Protein AF-A0A956WFN6-F1 (afdb_monomer)

pLDDT: mean 88.09, std 12.47, range [31.81, 97.25]

Radius of gyration: 16.57 Å; Cα contacts (8 Å, |Δi|>4): 284; chains: 1; bounding box: 40×38×48 Å

Solvent-accessible surface area (backbone atoms only — not comparable to full-atom values): 10390 Å² total; per-residue (Å²): 140,82,83,73,73,85,66,66,64,46,45,75,57,94,86,41,64,34,39,40,55,48,68,72,54,53,53,50,52,50,55,53,54,77,67,44,91,78,51,62,60,79,43,75,41,57,42,29,58,68,52,55,55,49,28,72,76,30,66,68,57,35,54,41,58,65,68,35,75,40,30,34,26,10,59,69,62,40,30,50,44,30,39,73,77,63,72,35,80,39,52,75,46,3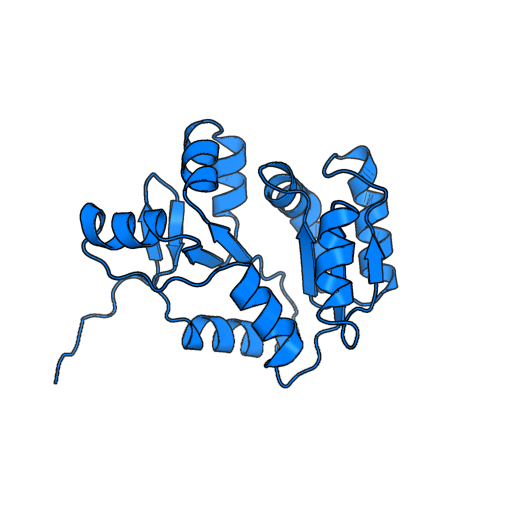6,60,66,59,51,53,47,39,56,73,70,67,44,85,66,82,52,32,27,26,38,37,22,38,54,67,60,46,51,56,52,43,76,76,50,66,92,45,58,59,44,73,49,42,90,63,61,61,46,77,92,32,47,66,64,51,50,51,56,45,48,77,44,68,26,54,36,76,50,71,44,52,49,87,68,35,33,50,54,37,51,54,77,39,44,67,62,40,32,77,48,51,48

Foldseek 3Di:
DDPDPPDPLWDDDLLATAGQDDPVVVVVVVVVQLPDPLQADQFEAADEPVLSVVCNVDVVLVVLNNPHPHYAHADPVSQVSCCPVVVGGHDHDHPVNVLCCQQPVPPDQFQEEEEAAPVVVVVSCVVHVPRHQYYDHPDALDPVCLVVVLVRLLVRLGQYYDHYHDPPSRSSSCSVCNVSVRVSSD

Mean predicted aligned error: 5.49 Å

Secondary structure (DSSP, 8-state):
--------SEEEETTEEEE---HHHHHHHHHHHHH-TT-----EEEE-HHHHHHHHH-HHHHHHHHT-SEEEE-SHHHHHHHHHHSS----B--HHHHHHIIIII-SS---EEEEE-HHHHHHHHHH-GGGEEEEE-SS-SSGGGHHHHHHHHHTTT-SEEEEES-TTHHHHHHHHTHHHHHHTT-

Sequence (186 aa):
ADSASPGSDRIDLFGIEISTMRRAEIERRIVVHMSNSGRTLLHIATVNPEYVVAAHRNPAFCAALRNADLRLADGIGVVLAGRWLAGTAVERFTGVELVQWLLEDLERTPRVFLLGNAASIADLQGRHPIRVVGRWGGGTPRPEDDDASIERIRARDATVVLVGYGAPGQVEWIERNRAALKDAEV

Structure (mmCIF, N/CA/C/O backbone):
data_AF-A0A956WFN6-F1
#
_entry.id   AF-A0A956WFN6-F1
#
loop_
_atom_site.group_PDB
_atom_site.id
_atom_site.type_symbol
_atom_site.label_atom_id
_atom_site.label_alt_id
_atom_site.label_comp_id
_atom_site.label_asym_id
_atom_site.label_entity_id
_atom_site.label_seq_id
_atom_site.pdbx_PDB_ins_code
_atom_site.Cartn_x
_atom_site.Cartn_y
_atom_site.Cartn_z
_atom_site.occupancy
_atom_site.B_iso_or_equiv
_atom_site.auth_seq_id
_atom_site.auth_comp_id
_atom_site.auth_asym_id
_atom_site.auth_atom_id
_atom_site.pdbx_PDB_model_num
ATOM 1 N N . ALA A 1 1 ? -14.306 -14.395 30.562 1.00 34.25 1 ALA A N 1
ATOM 2 C CA . ALA A 1 1 ? -15.013 -14.828 29.348 1.00 34.25 1 ALA A CA 1
ATO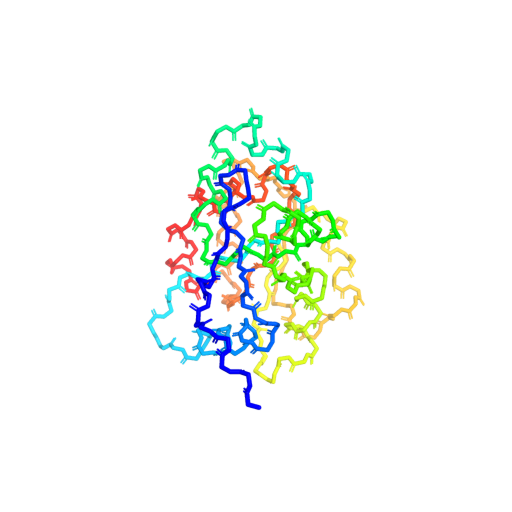M 3 C C . ALA A 1 1 ? -15.665 -13.588 28.765 1.00 34.25 1 ALA A C 1
ATOM 5 O O . ALA A 1 1 ? -16.765 -13.255 29.169 1.00 34.25 1 ALA A O 1
ATOM 6 N N . ASP A 1 2 ? -14.930 -12.864 27.923 1.00 31.81 2 ASP A N 1
ATOM 7 C CA . ASP A 1 2 ? -15.451 -11.711 27.186 1.00 31.81 2 ASP A CA 1
ATOM 8 C C . ASP A 1 2 ? -15.504 -12.114 25.719 1.00 31.81 2 ASP A C 1
ATOM 10 O O . ASP A 1 2 ? -14.521 -12.040 24.983 1.00 31.81 2 ASP A O 1
ATOM 14 N N . SER A 1 3 ? -16.654 -12.645 25.320 1.00 33.56 3 SER A N 1
ATOM 15 C CA . SER A 1 3 ? -17.011 -12.806 23.920 1.00 33.56 3 SER A CA 1
ATOM 16 C C . SER A 1 3 ? -17.456 -11.441 23.404 1.00 33.56 3 SER A C 1
ATOM 18 O O . SER A 1 3 ? -18.649 -11.136 23.384 1.00 33.56 3 SER A O 1
ATOM 20 N N . ALA A 1 4 ? -16.493 -10.602 23.022 1.00 36.91 4 ALA A N 1
ATOM 21 C CA . ALA A 1 4 ? -16.787 -9.506 22.114 1.00 36.91 4 ALA A CA 1
ATOM 22 C C . ALA A 1 4 ? -17.367 -10.132 20.838 1.00 36.91 4 ALA A C 1
ATOM 24 O O . ALA A 1 4 ? -16.730 -10.987 20.220 1.00 36.91 4 ALA A O 1
ATOM 25 N N . SER A 1 5 ? -18.598 -9.761 20.485 1.00 35.78 5 SER A N 1
ATOM 26 C CA . SER A 1 5 ? -19.182 -10.030 19.169 1.00 35.78 5 SER A CA 1
ATOM 27 C C . SER A 1 5 ? -18.135 -9.739 18.089 1.00 35.78 5 SER A C 1
ATOM 29 O O . SER A 1 5 ? -17.394 -8.768 18.269 1.00 35.78 5 SER A O 1
ATOM 31 N N . PRO A 1 6 ? -18.034 -10.517 16.993 1.00 41.97 6 PRO A N 1
ATOM 32 C CA . PRO A 1 6 ? -17.071 -10.208 15.948 1.00 41.97 6 PRO A CA 1
ATOM 33 C C . PRO A 1 6 ? -17.477 -8.857 15.359 1.00 41.97 6 PRO A C 1
ATOM 35 O O . PRO A 1 6 ? -18.447 -8.753 14.609 1.00 41.97 6 PRO A O 1
ATOM 38 N N . GLY A 1 7 ? -16.801 -7.795 15.799 1.00 57.09 7 GLY A N 1
ATOM 39 C CA . GLY A 1 7 ? -16.914 -6.493 15.172 1.00 57.09 7 GLY A CA 1
ATOM 40 C C . GLY A 1 7 ? -16.551 -6.665 13.705 1.00 57.09 7 GLY A C 1
ATOM 41 O O . GLY A 1 7 ? -15.738 -7.521 13.367 1.00 57.09 7 GLY A O 1
ATOM 42 N N . SER A 1 8 ? -17.181 -5.887 12.829 1.00 71.12 8 SER A N 1
ATOM 43 C CA . SER A 1 8 ? -16.770 -5.813 11.427 1.00 71.12 8 SER A CA 1
ATOM 44 C C . SER A 1 8 ? -15.240 -5.696 11.340 1.00 71.12 8 SER A C 1
ATOM 46 O O . SER A 1 8 ? -14.655 -4.868 12.044 1.00 71.12 8 SER A O 1
ATOM 48 N N . ASP A 1 9 ? -14.603 -6.472 10.452 1.00 88.12 9 ASP A N 1
ATOM 49 C CA . ASP A 1 9 ? -13.151 -6.425 10.171 1.00 88.12 9 ASP A CA 1
ATOM 50 C C . ASP A 1 9 ? -12.688 -5.049 9.642 1.00 88.12 9 ASP A C 1
ATOM 52 O O . ASP A 1 9 ? -11.512 -4.836 9.325 1.00 88.12 9 ASP A O 1
ATOM 56 N N . ARG A 1 10 ? -13.626 -4.104 9.498 1.00 92.62 10 ARG A N 1
ATOM 57 C CA . ARG A 1 10 ? -13.418 -2.732 9.049 1.00 92.62 10 ARG A CA 1
ATOM 58 C C . ARG A 1 10 ? -14.330 -1.751 9.782 1.00 92.62 10 ARG A C 1
ATOM 60 O O . ARG A 1 10 ? -15.456 -2.092 10.141 1.00 92.62 10 ARG A O 1
ATOM 67 N N . ILE A 1 11 ? -13.878 -0.510 9.905 1.00 94.25 11 ILE A N 1
ATOM 68 C CA . ILE A 1 11 ? -14.687 0.644 10.312 1.00 94.25 11 ILE A CA 1
ATOM 69 C C . ILE A 1 11 ? -14.619 1.739 9.252 1.00 94.25 11 ILE A C 1
ATOM 71 O O . ILE A 1 11 ? -13.562 1.962 8.667 1.00 94.25 11 ILE A O 1
ATOM 75 N N . ASP A 1 12 ? -15.722 2.446 9.019 1.00 93.38 12 ASP A N 1
ATOM 76 C CA . ASP A 1 12 ? -15.704 3.637 8.169 1.00 93.38 12 ASP A CA 1
ATOM 77 C C . ASP A 1 12 ? -15.205 4.846 8.964 1.00 93.38 12 ASP A C 1
ATOM 79 O O . ASP A 1 12 ? -15.775 5.208 9.995 1.00 93.38 12 ASP A O 1
ATOM 83 N N . LEU A 1 13 ? -14.136 5.472 8.476 1.00 91.31 13 LEU A N 1
ATOM 84 C CA . LEU A 1 13 ? -13.651 6.758 8.954 1.00 91.31 13 LEU A CA 1
ATOM 85 C C . LEU A 1 13 ? -13.659 7.740 7.788 1.00 91.31 13 LEU A C 1
ATOM 87 O O . LEU A 1 13 ? -12.782 7.709 6.924 1.00 91.31 13 LEU A O 1
ATOM 91 N N . PHE A 1 14 ? -14.653 8.629 7.780 1.00 90.31 14 PHE A N 1
ATOM 92 C CA . PHE A 1 14 ? -14.816 9.672 6.762 1.00 90.31 14 PHE A CA 1
ATOM 93 C C . PHE A 1 14 ? -14.931 9.113 5.334 1.00 90.31 14 PHE A C 1
ATOM 95 O O . PHE A 1 14 ? -14.412 9.697 4.381 1.00 90.31 14 PHE A O 1
ATOM 102 N N . GLY A 1 15 ? -15.606 7.972 5.174 1.00 88.94 15 GLY A N 1
ATOM 103 C CA . GLY A 1 15 ? -15.738 7.285 3.897 1.00 88.94 15 GLY A CA 1
ATOM 104 C C . GLY A 1 15 ? -14.581 6.339 3.569 1.00 88.94 15 GLY A C 1
ATOM 105 O O . GLY A 1 15 ? -14.583 5.765 2.482 1.00 88.94 15 GLY A O 1
ATOM 106 N N . ILE A 1 16 ? -13.573 6.184 4.427 1.00 92.44 16 ILE A N 1
ATOM 107 C CA . ILE A 1 16 ? -12.472 5.242 4.209 1.00 92.44 16 ILE A CA 1
ATOM 108 C C . ILE A 1 16 ? -12.618 4.077 5.185 1.00 92.44 16 ILE A C 1
ATOM 110 O O . ILE A 1 16 ? -12.580 4.265 6.398 1.00 92.44 16 ILE A O 1
ATOM 114 N N . GLU A 1 17 ? -12.725 2.860 4.657 1.00 93.69 17 GLU A N 1
ATOM 115 C CA . GLU A 1 17 ? -12.844 1.653 5.477 1.00 93.69 17 GLU A CA 1
ATOM 116 C C . GLU A 1 17 ? -11.487 1.214 6.043 1.00 93.69 17 GLU A C 1
ATOM 118 O O . GLU A 1 17 ? -10.713 0.537 5.367 1.00 93.69 17 GLU A O 1
ATOM 123 N N . ILE A 1 18 ? -11.185 1.555 7.286 1.00 95.88 18 ILE A N 1
ATOM 124 C CA . ILE A 1 18 ? -9.951 1.147 7.962 1.00 95.88 18 ILE A CA 1
ATOM 125 C C . ILE A 1 18 ? -10.114 -0.255 8.544 1.00 95.88 18 ILE A C 1
ATOM 127 O O . ILE A 1 18 ? -11.125 -0.552 9.171 1.00 95.88 18 ILE A O 1
ATOM 131 N N . SER A 1 19 ? -9.112 -1.113 8.354 1.00 95.94 19 SER A N 1
ATOM 132 C CA . SER A 1 19 ? -9.057 -2.453 8.942 1.00 95.94 19 SER A CA 1
ATOM 133 C C . SER A 1 19 ? -9.038 -2.384 10.470 1.00 95.94 19 SER A C 1
ATOM 135 O O . SER A 1 19 ? -8.237 -1.649 11.045 1.00 95.94 19 SER A O 1
ATOM 137 N N . THR A 1 20 ? -9.867 -3.194 11.126 1.00 95.56 20 THR A N 1
ATOM 138 C CA . THR A 1 20 ? -9.840 -3.409 12.587 1.00 95.56 20 THR A CA 1
ATOM 139 C C . THR A 1 20 ? -9.048 -4.656 12.981 1.00 95.56 20 THR A C 1
ATOM 141 O O . THR A 1 20 ? -8.823 -4.880 14.170 1.00 95.56 20 THR A O 1
ATOM 144 N N . MET A 1 21 ? -8.602 -5.443 11.991 1.00 95.12 21 MET A N 1
ATOM 145 C CA . MET A 1 21 ? -7.796 -6.647 12.198 1.00 95.12 21 MET A CA 1
ATOM 146 C C . MET A 1 21 ? -6.542 -6.346 13.023 1.00 95.12 21 MET A C 1
ATOM 148 O O . MET A 1 21 ? -5.888 -5.312 12.851 1.00 95.12 21 MET A O 1
ATOM 152 N N . ARG A 1 22 ? -6.180 -7.293 13.884 1.00 95.00 22 ARG A N 1
ATOM 153 C CA . ARG A 1 22 ? -4.958 -7.237 14.683 1.00 95.00 22 ARG A CA 1
ATOM 154 C C . ARG A 1 22 ? -3.735 -7.436 13.795 1.00 95.00 22 ARG A C 1
ATOM 156 O O . ARG A 1 22 ? -3.800 -8.117 12.769 1.00 95.00 22 ARG A O 1
ATOM 163 N N . ARG A 1 23 ? -2.578 -6.934 14.230 1.00 95.06 23 ARG A N 1
ATOM 164 C CA . ARG A 1 23 ? -1.305 -7.078 13.504 1.00 95.06 23 ARG A CA 1
ATOM 165 C C . ARG A 1 23 ? -1.023 -8.533 13.111 1.00 95.06 23 ARG A C 1
ATOM 167 O O . ARG A 1 23 ? -0.807 -8.817 11.938 1.00 95.06 23 ARG A O 1
ATOM 174 N N . ALA A 1 24 ? -1.139 -9.465 14.057 1.00 94.50 24 ALA A N 1
ATOM 175 C CA . ALA A 1 24 ? -0.909 -10.891 13.807 1.00 94.50 24 ALA A CA 1
ATOM 176 C C . ALA A 1 24 ? -1.871 -11.501 12.763 1.00 94.50 24 ALA A C 1
ATOM 178 O O . ALA A 1 24 ? -1.535 -12.469 12.081 1.00 94.50 24 ALA A O 1
ATOM 179 N N . GLU A 1 25 ? -3.084 -10.959 12.628 1.00 95.38 25 GLU A N 1
ATOM 180 C CA . GLU A 1 25 ? -4.057 -11.414 11.629 1.00 95.38 25 GLU A CA 1
ATOM 181 C C . GLU A 1 25 ? -3.708 -10.887 10.237 1.00 95.38 25 GLU A C 1
ATOM 183 O O . GLU A 1 25 ? -3.814 -11.629 9.259 1.00 95.38 25 GLU A O 1
ATOM 188 N N . ILE A 1 26 ? -3.236 -9.640 10.155 1.00 95.69 26 ILE A N 1
ATOM 189 C CA . ILE A 1 26 ? -2.731 -9.025 8.922 1.00 95.69 26 ILE A CA 1
ATOM 190 C C . ILE A 1 26 ? -1.504 -9.793 8.421 1.00 95.69 26 ILE A C 1
ATOM 192 O O . ILE A 1 26 ? -1.471 -10.211 7.265 1.00 95.69 26 ILE A O 1
ATOM 196 N N . GLU A 1 27 ? -0.537 -10.050 9.300 1.00 95.19 27 GLU A N 1
ATOM 197 C CA . GLU A 1 27 ? 0.668 -10.830 8.997 1.00 95.19 27 GLU A CA 1
ATOM 198 C C . GLU A 1 27 ? 0.310 -12.234 8.485 1.00 95.19 27 GLU A C 1
ATOM 200 O O . GLU A 1 27 ? 0.760 -12.648 7.413 1.00 95.19 27 GLU A O 1
ATOM 205 N N . ARG A 1 28 ? -0.591 -12.945 9.181 1.00 93.88 28 ARG A N 1
ATOM 206 C CA . ARG A 1 28 ? -1.092 -14.256 8.737 1.00 93.88 28 ARG A CA 1
ATOM 207 C C . ARG A 1 28 ? -1.751 -14.178 7.361 1.00 93.88 28 ARG A C 1
ATOM 209 O O . ARG A 1 28 ? -1.520 -15.049 6.523 1.00 93.88 28 ARG A O 1
ATOM 216 N N . ARG A 1 29 ? -2.574 -13.156 7.117 1.00 93.19 29 ARG A N 1
ATOM 217 C CA . ARG A 1 29 ? -3.261 -12.962 5.835 1.00 93.19 29 ARG A CA 1
ATOM 218 C C . ARG A 1 29 ? -2.268 -12.761 4.692 1.00 93.19 29 ARG A C 1
ATOM 220 O O . ARG A 1 29 ? -2.467 -13.348 3.631 1.00 93.19 29 ARG A O 1
ATOM 227 N N . ILE A 1 30 ? -1.192 -12.007 4.918 1.00 93.38 30 ILE A N 1
ATOM 228 C CA . ILE A 1 30 ? -0.107 -11.828 3.943 1.00 93.38 30 ILE A CA 1
ATOM 229 C C . ILE A 1 30 ? 0.601 -13.164 3.673 1.00 93.38 30 ILE A C 1
ATOM 231 O O . ILE A 1 30 ? 0.754 -13.549 2.517 1.00 93.38 30 ILE A O 1
ATOM 235 N N . VAL A 1 31 ? 0.963 -13.920 4.716 1.00 92.31 31 VAL A N 1
ATOM 236 C CA . VAL A 1 31 ? 1.632 -15.231 4.575 1.00 92.31 31 VAL A CA 1
ATOM 237 C C . VAL A 1 31 ? 0.786 -16.226 3.774 1.00 92.31 31 VAL A C 1
ATOM 239 O O . VAL A 1 31 ? 1.294 -16.899 2.871 1.00 92.31 31 VAL A O 1
ATOM 242 N N . VAL A 1 32 ? -0.510 -16.322 4.089 1.00 91.50 32 VAL A N 1
ATOM 243 C CA . VAL A 1 32 ? -1.456 -17.187 3.367 1.00 91.50 32 VAL A CA 1
ATOM 244 C C . VAL A 1 32 ? -1.559 -16.753 1.911 1.00 91.50 32 VAL A C 1
ATOM 246 O O . VAL A 1 32 ? -1.466 -17.587 1.014 1.00 91.50 32 VAL A O 1
ATOM 249 N N . HIS A 1 33 ? -1.690 -15.449 1.669 1.00 90.94 33 HIS A N 1
ATOM 250 C CA . HIS A 1 33 ? -1.776 -14.897 0.326 1.00 90.94 33 HIS A CA 1
ATOM 251 C C . HIS A 1 33 ? -0.548 -15.248 -0.527 1.00 90.94 33 HIS A C 1
ATOM 253 O O . HIS A 1 33 ? -0.696 -15.799 -1.615 1.00 90.94 33 HIS A O 1
ATOM 259 N N . MET A 1 34 ? 0.658 -15.043 0.008 1.00 87.00 34 MET A N 1
ATOM 260 C CA . MET A 1 34 ? 1.917 -15.372 -0.671 1.00 87.00 34 MET A CA 1
ATOM 261 C C . MET A 1 34 ? 2.111 -16.875 -0.932 1.00 87.00 34 MET A C 1
ATOM 263 O O . MET A 1 34 ? 2.957 -17.263 -1.739 1.00 87.00 34 MET A O 1
ATOM 267 N N . SER A 1 35 ? 1.374 -17.737 -0.227 1.00 86.31 35 SER A N 1
ATOM 268 C CA . SER A 1 35 ? 1.467 -19.194 -0.362 1.00 86.31 35 SER A CA 1
ATOM 269 C C . SER A 1 35 ? 0.483 -19.774 -1.381 1.00 86.31 35 SER A C 1
ATOM 271 O O . SER A 1 35 ? 0.636 -20.931 -1.771 1.00 86.31 35 SER A O 1
ATOM 273 N N . ASN A 1 36 ? -0.503 -18.994 -1.827 1.00 82.75 36 ASN A N 1
ATOM 274 C CA . ASN A 1 36 ? -1.521 -19.449 -2.765 1.00 82.75 36 ASN A CA 1
ATOM 275 C C . ASN A 1 36 ? -0.995 -19.456 -4.208 1.00 82.75 36 ASN A C 1
ATOM 277 O O . ASN A 1 36 ? -0.440 -18.475 -4.693 1.00 82.75 36 ASN A O 1
ATOM 281 N N . SER A 1 37 ? -1.224 -20.561 -4.921 1.00 60.59 37 SER A N 1
ATOM 282 C CA . SER A 1 37 ? -0.711 -20.782 -6.283 1.00 60.59 37 SER A CA 1
ATOM 283 C C . SER A 1 37 ? -1.416 -19.956 -7.369 1.00 60.59 37 SER A C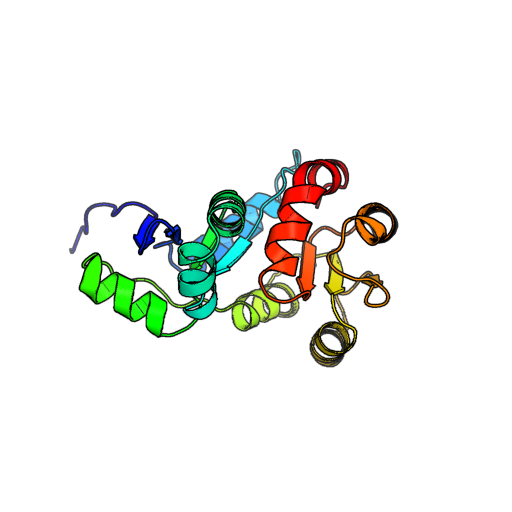 1
ATOM 285 O O . SER A 1 37 ? -0.899 -19.849 -8.471 1.00 60.59 37 SER A O 1
ATOM 287 N N . GLY A 1 38 ? -2.584 -19.373 -7.077 1.00 62.19 38 GLY A N 1
ATOM 288 C CA . GLY A 1 38 ? -3.377 -18.568 -8.018 1.00 62.19 38 GLY A CA 1
ATOM 289 C C . GLY A 1 38 ? -3.191 -17.061 -7.847 1.00 62.19 38 GLY A C 1
ATOM 290 O O . GLY A 1 38 ? -4.191 -16.350 -7.898 1.00 62.19 38 GLY A O 1
ATOM 291 N N . ARG A 1 39 ? -1.956 -16.622 -7.551 1.00 67.12 39 ARG A N 1
ATOM 292 C CA . ARG A 1 39 ? -1.557 -15.259 -7.144 1.00 67.12 39 ARG A CA 1
ATOM 293 C C . ARG A 1 39 ? -2.493 -14.177 -7.690 1.00 67.12 39 ARG A C 1
ATOM 295 O O . ARG A 1 39 ? -2.492 -13.852 -8.873 1.00 67.12 39 ARG A O 1
ATOM 302 N N . THR A 1 40 ? -3.332 -13.641 -6.812 1.00 84.38 40 THR A N 1
ATOM 303 C CA . THR A 1 40 ? -4.075 -12.407 -7.078 1.00 84.38 40 THR A CA 1
ATOM 304 C C . THR A 1 40 ? -3.267 -11.248 -6.516 1.00 84.38 40 THR A C 1
ATOM 306 O O . THR A 1 40 ? -2.508 -11.453 -5.586 1.00 84.38 40 THR A O 1
ATOM 309 N N . LEU A 1 41 ? -3.458 -10.026 -7.000 1.00 91.44 41 LEU A N 1
ATOM 310 C CA . LEU A 1 41 ? -2.822 -8.869 -6.369 1.00 91.44 41 LEU A CA 1
ATOM 311 C C . LEU A 1 41 ? -3.418 -8.626 -4.968 1.00 91.44 41 LEU A C 1
ATOM 313 O O . LEU A 1 41 ? -4.642 -8.521 -4.848 1.00 91.44 41 LEU A O 1
ATOM 317 N N . LEU A 1 42 ? -2.576 -8.489 -3.938 1.00 93.88 42 LEU A N 1
ATOM 318 C CA . LEU A 1 42 ? -2.953 -7.969 -2.615 1.00 93.88 42 LEU A CA 1
ATOM 319 C C . LEU A 1 42 ? -2.420 -6.544 -2.441 1.00 93.88 42 LEU A C 1
ATOM 321 O O . LEU A 1 42 ? -1.248 -6.332 -2.135 1.00 93.88 42 LEU A O 1
ATOM 325 N N . HIS A 1 43 ? -3.295 -5.551 -2.579 1.00 95.12 43 HIS A N 1
ATOM 326 C CA . HIS A 1 43 ? -2.939 -4.152 -2.364 1.00 95.12 43 HIS A CA 1
ATOM 327 C C . HIS A 1 43 ? -3.138 -3.764 -0.892 1.00 95.12 43 HIS A C 1
ATOM 329 O O . HIS A 1 43 ? -4.256 -3.773 -0.373 1.00 95.12 43 HIS A O 1
ATOM 335 N N . ILE A 1 44 ? -2.052 -3.376 -0.223 1.00 96.00 44 ILE A N 1
ATOM 336 C CA . ILE A 1 44 ? -2.072 -2.857 1.148 1.00 96.00 44 ILE A CA 1
ATOM 337 C C . ILE A 1 44 ? -1.744 -1.365 1.129 1.00 96.00 44 ILE A C 1
ATOM 339 O O . ILE A 1 44 ? -0.695 -0.966 0.630 1.00 96.00 44 ILE A O 1
ATOM 343 N N . ALA A 1 45 ? -2.623 -0.554 1.710 1.00 96.00 45 ALA A N 1
ATOM 344 C CA . ALA A 1 45 ? -2.412 0.871 1.922 1.00 96.00 45 ALA A CA 1
ATOM 345 C C . ALA A 1 45 ? -2.320 1.172 3.422 1.00 96.00 45 ALA A C 1
ATOM 347 O O . ALA A 1 45 ? -3.160 0.730 4.204 1.00 96.00 45 ALA A O 1
ATOM 348 N N . THR A 1 46 ? -1.325 1.949 3.835 1.00 95.12 46 THR A N 1
ATOM 349 C CA . THR A 1 46 ? -1.176 2.432 5.215 1.00 95.12 46 THR A CA 1
ATOM 350 C C . THR A 1 46 ? -1.759 3.837 5.306 1.00 95.12 46 THR A C 1
ATOM 352 O O . THR A 1 46 ? -1.154 4.808 4.858 1.00 95.12 46 THR A O 1
ATOM 355 N N . VAL A 1 47 ? -2.984 3.935 5.817 1.00 95.69 47 VAL A N 1
ATOM 356 C CA . VAL A 1 47 ? -3.769 5.169 5.835 1.00 95.69 47 VAL A CA 1
ATOM 357 C C . VAL A 1 47 ? -3.423 5.965 7.079 1.00 95.69 47 VAL A C 1
ATOM 359 O O . VAL A 1 47 ? -3.709 5.537 8.195 1.00 95.69 47 VAL A O 1
ATOM 362 N N . ASN A 1 48 ? -2.855 7.145 6.872 1.00 94.31 48 ASN A N 1
ATOM 363 C CA . ASN A 1 48 ? -2.560 8.124 7.909 1.00 94.31 48 ASN A CA 1
ATOM 364 C C . ASN A 1 48 ? -3.491 9.354 7.812 1.00 94.31 48 ASN A C 1
ATOM 366 O O . ASN A 1 48 ? -4.293 9.458 6.879 1.00 94.31 48 ASN A O 1
ATOM 370 N N . PRO A 1 49 ? -3.444 10.307 8.767 1.00 93.44 49 PRO A N 1
ATOM 371 C CA . PRO A 1 49 ? -4.348 11.460 8.748 1.00 93.44 49 PRO A CA 1
ATOM 372 C C . PRO A 1 49 ? -4.249 12.324 7.481 1.00 93.44 49 PRO A C 1
ATOM 374 O O . PRO A 1 49 ? -5.260 12.844 7.014 1.00 93.44 49 PRO A O 1
ATOM 377 N N . GLU A 1 50 ? -3.060 12.458 6.890 1.00 92.25 50 GLU A N 1
ATOM 378 C CA . GLU A 1 50 ? -2.871 13.181 5.623 1.00 92.25 50 GLU A CA 1
ATOM 379 C C . GLU A 1 50 ? -3.576 12.477 4.449 1.00 92.25 50 GLU A C 1
ATOM 381 O O . GLU A 1 50 ? -4.173 13.167 3.623 1.00 92.25 50 GLU A O 1
ATOM 386 N N . TYR A 1 51 ? -3.628 11.137 4.414 1.00 94.88 51 TYR A N 1
ATOM 387 C CA . TYR A 1 51 ? -4.427 10.392 3.428 1.00 94.88 51 TYR A CA 1
ATOM 388 C C . TYR A 1 51 ? -5.921 10.643 3.618 1.00 94.88 51 TYR A C 1
ATOM 390 O O . TYR A 1 51 ? -6.631 10.843 2.634 1.00 94.88 51 TYR A O 1
ATOM 398 N N . VAL A 1 52 ? -6.403 10.671 4.865 1.00 93.75 52 VAL A N 1
ATOM 399 C CA . VAL A 1 52 ? -7.816 10.962 5.164 1.00 93.75 52 VAL A CA 1
ATOM 400 C C . VAL A 1 52 ? -8.196 12.353 4.653 1.00 93.75 52 VAL A C 1
ATOM 402 O O . VAL A 1 52 ? -9.199 12.511 3.957 1.00 93.75 52 VAL A O 1
ATOM 405 N N . VAL A 1 53 ? -7.364 13.362 4.924 1.00 93.12 53 VAL A N 1
ATOM 406 C CA . VAL A 1 53 ? -7.585 14.732 4.434 1.00 93.12 53 VAL A CA 1
ATOM 407 C C . VAL A 1 53 ? -7.490 14.806 2.906 1.00 93.12 53 VAL A C 1
ATOM 409 O O . VAL A 1 53 ? -8.316 15.470 2.276 1.00 93.12 53 VAL A O 1
ATOM 412 N N . ALA A 1 54 ? -6.516 14.127 2.292 1.00 93.06 54 ALA A N 1
ATOM 413 C CA . ALA A 1 54 ? -6.356 14.091 0.840 1.00 93.06 54 ALA A CA 1
ATOM 414 C C . ALA A 1 54 ? -7.562 13.436 0.148 1.00 93.06 54 ALA A C 1
ATOM 416 O O . ALA A 1 54 ? -8.091 13.995 -0.811 1.00 93.06 54 ALA A O 1
ATOM 417 N N . ALA A 1 55 ? -8.052 12.310 0.669 1.00 94.06 55 ALA A N 1
ATOM 418 C CA . ALA A 1 55 ? -9.233 11.613 0.163 1.00 94.06 55 ALA A CA 1
ATOM 419 C C . ALA A 1 55 ? -10.511 12.436 0.310 1.00 94.06 55 ALA A C 1
ATOM 421 O O . ALA A 1 55 ? -11.347 12.435 -0.591 1.00 94.06 55 ALA A O 1
ATOM 422 N N . HIS A 1 56 ? -10.643 13.194 1.398 1.00 92.44 56 HIS A N 1
ATOM 423 C CA . HIS A 1 56 ? -11.771 14.103 1.561 1.00 92.44 56 HIS A CA 1
ATOM 424 C C . HIS A 1 56 ? -11.780 15.223 0.506 1.00 92.44 56 HIS A C 1
ATOM 426 O O . HIS A 1 56 ? -12.842 15.639 0.050 1.00 92.44 56 HIS A O 1
ATOM 432 N N . ARG A 1 57 ? -10.600 15.706 0.092 1.00 93.38 57 ARG A N 1
ATOM 433 C CA . ARG A 1 57 ? -10.455 16.778 -0.910 1.00 93.38 57 ARG A CA 1
ATOM 434 C C . ARG A 1 57 ? -10.466 16.282 -2.356 1.00 93.38 57 ARG A C 1
ATOM 436 O O . ARG A 1 57 ? -10.766 17.064 -3.253 1.00 93.38 57 ARG A O 1
ATOM 443 N N . ASN A 1 58 ? -10.118 15.019 -2.590 1.00 93.44 58 ASN A N 1
ATOM 444 C CA . ASN A 1 58 ? -9.988 14.430 -3.919 1.00 93.44 58 ASN A CA 1
ATOM 445 C C . ASN A 1 58 ? -10.792 13.115 -4.008 1.00 93.44 58 ASN A C 1
ATOM 447 O O . ASN A 1 58 ? -10.296 12.058 -3.600 1.00 93.44 58 ASN A O 1
ATOM 451 N N . PRO A 1 59 ? -12.010 13.149 -4.589 1.00 92.25 59 PRO A N 1
ATOM 452 C CA . PRO A 1 59 ? -12.850 11.962 -4.747 1.00 92.25 59 PRO A CA 1
ATOM 453 C C . PRO A 1 59 ? -12.200 10.835 -5.558 1.00 92.25 59 PRO A C 1
ATOM 455 O O . PRO A 1 59 ? -12.436 9.666 -5.258 1.00 92.25 59 PRO A O 1
ATOM 458 N N . ALA A 1 60 ? -11.363 11.161 -6.550 1.00 91.94 60 ALA A N 1
ATOM 459 C CA . ALA A 1 60 ? -10.661 10.158 -7.349 1.00 91.94 60 ALA A CA 1
ATOM 460 C C . ALA A 1 60 ? -9.610 9.415 -6.509 1.00 91.94 60 ALA A C 1
ATOM 462 O O . ALA A 1 60 ? -9.547 8.188 -6.548 1.00 91.94 60 ALA A O 1
ATOM 463 N N . PHE A 1 61 ? -8.856 10.138 -5.673 1.00 93.94 61 PHE A N 1
ATOM 464 C CA . PHE A 1 61 ? -7.928 9.524 -4.718 1.00 93.94 61 PHE A CA 1
ATOM 465 C C . PHE A 1 61 ? -8.664 8.665 -3.681 1.00 93.94 61 PHE A C 1
ATOM 467 O O . PHE A 1 61 ? -8.227 7.560 -3.374 1.00 93.94 61 PHE A O 1
ATOM 474 N N . CYS A 1 62 ? -9.814 9.129 -3.180 1.00 94.44 62 CYS A N 1
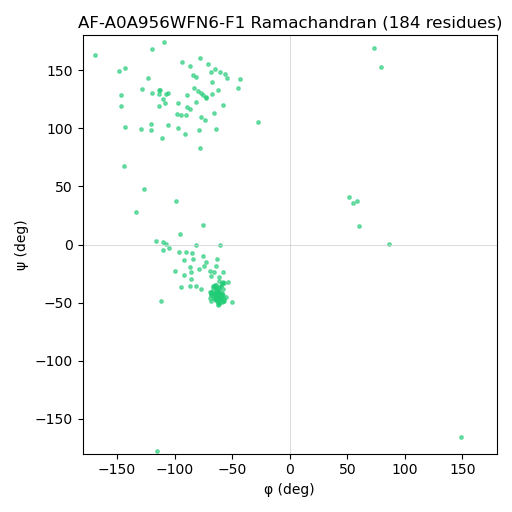ATOM 475 C CA . CYS A 1 62 ? -10.652 8.345 -2.271 1.00 94.44 62 CYS A CA 1
ATOM 476 C C . CYS A 1 62 ? -11.124 7.029 -2.9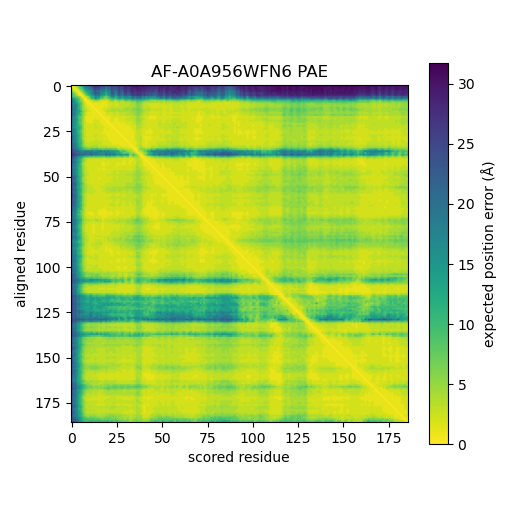12 1.00 94.44 62 CYS A C 1
ATOM 478 O O . CYS A 1 62 ? -11.026 5.969 -2.293 1.00 94.44 62 CYS A O 1
ATOM 480 N N . ALA A 1 63 ? -11.590 7.077 -4.165 1.00 93.50 63 ALA A N 1
ATOM 481 C CA . ALA A 1 63 ? -11.996 5.890 -4.912 1.00 93.50 63 ALA A CA 1
ATOM 482 C C . ALA A 1 63 ? -10.826 4.909 -5.109 1.00 93.50 63 ALA A C 1
ATOM 484 O O . ALA A 1 63 ? -10.967 3.729 -4.799 1.00 93.50 63 ALA A O 1
ATOM 485 N N . ALA A 1 64 ? -9.656 5.402 -5.521 1.00 93.50 64 ALA A N 1
ATOM 486 C CA . ALA A 1 64 ? -8.459 4.577 -5.679 1.00 93.50 64 ALA A CA 1
ATOM 487 C C . ALA A 1 64 ? -8.009 3.938 -4.347 1.00 93.50 64 ALA A C 1
ATOM 489 O O . ALA A 1 64 ? -7.674 2.757 -4.293 1.00 93.50 64 ALA A O 1
ATOM 490 N N . LEU A 1 65 ? -8.072 4.677 -3.234 1.00 94.31 65 LEU A N 1
ATOM 491 C CA . LEU A 1 65 ? -7.723 4.156 -1.908 1.00 94.31 65 LEU A CA 1
ATOM 492 C C . LEU A 1 65 ? -8.701 3.069 -1.422 1.00 94.31 65 LEU A C 1
ATOM 494 O O . LEU A 1 65 ? -8.297 2.093 -0.780 1.00 94.31 65 LEU A O 1
ATOM 498 N N . ARG A 1 66 ? -9.994 3.204 -1.740 1.00 93.56 66 ARG A N 1
ATOM 499 C CA . ARG A 1 66 ? -11.025 2.192 -1.440 1.00 93.56 66 ARG A CA 1
ATOM 500 C C . ARG A 1 66 ? -10.816 0.887 -2.203 1.00 93.56 66 ARG A C 1
ATOM 502 O O . ARG A 1 66 ? -11.228 -0.161 -1.711 1.00 93.56 66 ARG A O 1
ATOM 509 N N . ASN A 1 67 ? -10.114 0.926 -3.331 1.00 93.56 67 ASN A N 1
ATOM 510 C CA . ASN A 1 67 ? -9.768 -0.278 -4.074 1.00 93.56 67 ASN A CA 1
ATOM 511 C C . ASN A 1 67 ? -8.640 -1.077 -3.421 1.00 93.56 67 ASN A C 1
ATOM 513 O O . ASN A 1 67 ? -8.402 -2.198 -3.852 1.00 93.56 67 ASN A O 1
ATOM 517 N N . ALA A 1 68 ? -7.940 -0.570 -2.399 1.00 94.50 68 ALA A N 1
ATOM 518 C CA . ALA A 1 68 ? -6.997 -1.394 -1.643 1.00 94.50 68 ALA A CA 1
ATOM 519 C C . ALA A 1 68 ? -7.704 -2.592 -0.976 1.00 94.50 68 ALA A C 1
ATOM 521 O O . ALA A 1 68 ? -8.864 -2.526 -0.573 1.00 94.50 68 ALA A O 1
ATOM 522 N N . ASP A 1 69 ? -7.008 -3.707 -0.828 1.00 94.06 69 ASP A N 1
ATOM 523 C CA . ASP A 1 69 ? -7.552 -4.902 -0.186 1.00 94.06 69 ASP A CA 1
ATOM 524 C C . ASP A 1 69 ? -7.474 -4.776 1.343 1.00 94.06 69 ASP A C 1
ATOM 526 O O . ASP A 1 69 ? -8.394 -5.170 2.069 1.00 94.06 69 ASP A O 1
ATOM 530 N N . LEU A 1 70 ? -6.407 -4.144 1.841 1.00 95.44 70 LEU A N 1
ATOM 531 C CA . LEU A 1 70 ? -6.213 -3.791 3.246 1.00 95.44 70 LEU A CA 1
ATOM 532 C C . LEU A 1 70 ? -5.855 -2.311 3.381 1.00 95.44 70 LEU A C 1
ATOM 534 O O . LEU A 1 70 ? -4.994 -1.798 2.674 1.00 95.44 70 LEU A O 1
ATOM 538 N N . ARG A 1 71 ? -6.509 -1.638 4.328 1.00 96.62 71 ARG A N 1
ATOM 539 C CA . ARG A 1 71 ? -6.248 -0.245 4.706 1.00 96.62 71 ARG A CA 1
ATOM 540 C C . ARG A 1 71 ? -5.860 -0.229 6.174 1.00 96.62 71 ARG A C 1
ATOM 542 O O . ARG A 1 71 ? -6.724 -0.356 7.038 1.00 96.62 71 ARG A O 1
ATOM 549 N N . LEU A 1 72 ? -4.565 -0.181 6.445 1.00 97.25 72 LEU A N 1
ATOM 550 C CA . LEU A 1 72 ? -4.011 -0.257 7.792 1.00 97.25 72 LEU A CA 1
ATOM 551 C C . LEU A 1 72 ? -4.024 1.124 8.441 1.00 97.25 72 LEU A C 1
ATOM 553 O O . LEU A 1 72 ? -3.836 2.125 7.753 1.00 97.25 72 LEU A O 1
ATOM 557 N N . ALA A 1 73 ? -4.234 1.182 9.753 1.00 96.38 73 ALA A N 1
ATOM 558 C CA . ALA A 1 73 ? -4.155 2.437 10.485 1.00 96.38 73 ALA A CA 1
ATOM 559 C C . ALA A 1 73 ? -2.694 2.832 10.719 1.00 96.38 73 ALA A C 1
ATOM 561 O O . ALA A 1 73 ? -1.994 2.233 11.541 1.00 96.38 73 ALA A O 1
ATOM 562 N N . ASP A 1 74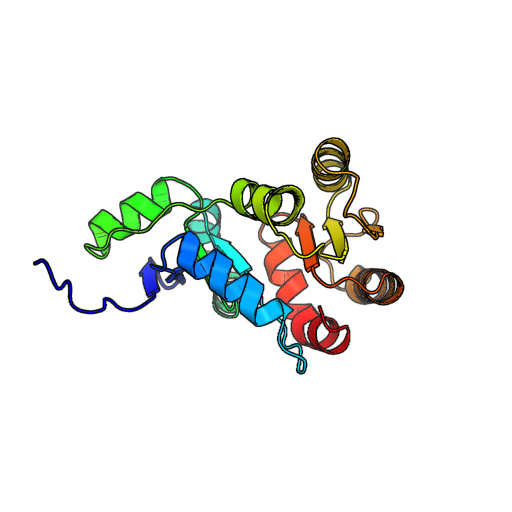 ? -2.262 3.883 10.031 1.00 95.06 74 ASP A N 1
ATOM 563 C CA . ASP A 1 74 ? -0.957 4.502 10.209 1.00 95.06 74 ASP A CA 1
ATOM 564 C C . ASP A 1 74 ? -1.114 5.836 10.960 1.00 95.06 74 ASP A C 1
ATOM 566 O O . ASP A 1 74 ? -1.957 6.676 10.659 1.00 95.06 74 ASP A O 1
ATOM 570 N N . GLY A 1 75 ? -0.316 6.036 12.003 1.00 92.12 75 GLY A N 1
ATOM 571 C CA . GLY A 1 75 ? -0.395 7.229 12.841 1.00 92.12 75 GLY A CA 1
ATOM 572 C C . GLY A 1 75 ? -1.521 7.222 13.886 1.00 92.12 75 GLY A C 1
ATOM 573 O O . GLY A 1 75 ? -2.574 6.597 13.765 1.00 92.12 75 GLY A O 1
ATOM 574 N N . ILE A 1 76 ? -1.279 7.962 14.969 1.00 93.06 76 ILE A N 1
ATOM 575 C CA . ILE A 1 76 ? -2.160 7.974 16.145 1.00 93.06 76 ILE A CA 1
ATOM 576 C C . ILE A 1 76 ? -3.524 8.621 15.866 1.00 93.06 76 ILE A C 1
ATOM 578 O O . ILE A 1 76 ? -4.513 8.258 16.494 1.00 93.06 76 ILE A O 1
ATOM 582 N N . GLY A 1 77 ? -3.600 9.546 14.904 1.00 94.50 77 GLY A N 1
ATOM 583 C CA . GLY A 1 7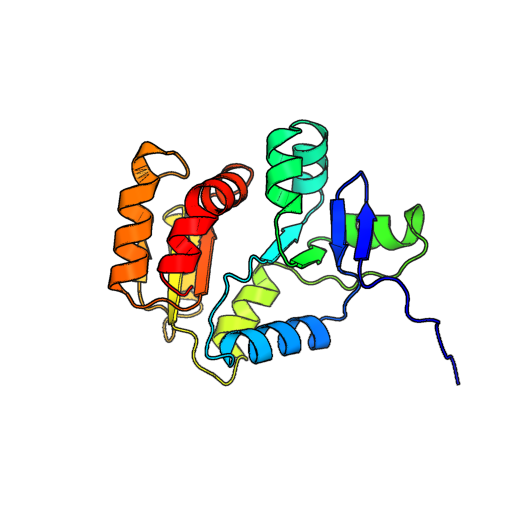7 ? -4.846 10.239 14.570 1.00 94.50 77 GLY A CA 1
ATOM 584 C C . GLY A 1 77 ? -5.936 9.292 14.064 1.00 94.50 77 GLY A C 1
ATOM 585 O O . GLY A 1 77 ? -7.083 9.412 14.482 1.00 94.50 77 GLY A O 1
ATOM 586 N N . VAL A 1 78 ? -5.574 8.308 13.233 1.00 94.81 78 VAL A N 1
ATOM 587 C CA . VAL A 1 78 ? -6.522 7.308 12.710 1.00 94.81 78 VAL A CA 1
ATOM 588 C C . VAL A 1 78 ? -6.996 6.372 13.823 1.00 94.81 78 VAL A C 1
ATOM 590 O O . VAL A 1 78 ? -8.187 6.093 13.935 1.00 94.81 78 VAL A O 1
ATOM 593 N N . VAL A 1 79 ? -6.085 5.964 14.711 1.00 95.25 79 VAL A N 1
ATOM 594 C CA . VAL A 1 79 ? -6.406 5.137 15.887 1.00 95.25 79 VAL A CA 1
ATOM 595 C C . VAL A 1 79 ? -7.380 5.852 16.828 1.00 95.25 79 VAL A C 1
ATOM 597 O O . VAL A 1 79 ? -8.380 5.273 17.255 1.00 95.25 79 VAL A O 1
ATOM 600 N N . LEU A 1 80 ? -7.111 7.124 17.140 1.00 95.75 80 LEU A N 1
ATOM 601 C CA . LEU A 1 80 ? -7.984 7.938 17.987 1.00 95.75 80 LEU A CA 1
ATOM 602 C C . LEU A 1 80 ? -9.349 8.164 17.335 1.00 95.75 80 LEU A C 1
ATOM 604 O O . LEU A 1 80 ? -10.364 8.050 18.018 1.00 95.75 80 LEU A O 1
ATOM 608 N N . ALA A 1 81 ? -9.388 8.417 16.024 1.00 93.75 81 ALA A N 1
ATOM 609 C CA . ALA A 1 81 ? -10.634 8.548 15.277 1.00 93.75 81 ALA A CA 1
ATOM 610 C C . ALA A 1 81 ? -11.474 7.261 15.337 1.00 93.75 81 ALA A C 1
ATOM 612 O O . ALA A 1 81 ? -12.670 7.340 15.606 1.00 93.75 81 ALA A O 1
ATOM 613 N N . GLY A 1 82 ? -10.857 6.082 15.193 1.00 93.31 82 GLY A N 1
ATOM 614 C CA . GLY A 1 82 ? -11.541 4.796 15.375 1.00 93.31 82 GLY A CA 1
ATOM 615 C C . GLY A 1 82 ? -12.186 4.660 16.753 1.00 93.31 82 GLY A C 1
ATOM 616 O O . GLY A 1 82 ? -13.371 4.340 16.869 1.00 93.31 82 GLY A O 1
ATOM 617 N N . ARG A 1 83 ? -11.439 5.003 17.807 1.00 92.81 83 ARG A N 1
ATOM 618 C CA . ARG A 1 83 ? -11.943 4.930 19.182 1.00 92.81 83 ARG A CA 1
ATOM 619 C C . ARG A 1 83 ? -13.066 5.929 19.452 1.00 92.81 83 ARG A C 1
ATOM 621 O O . ARG A 1 83 ? -14.034 5.578 20.116 1.00 92.81 83 ARG A O 1
ATOM 628 N N . TRP A 1 84 ? -12.918 7.173 19.006 1.00 93.56 84 TRP A N 1
ATOM 629 C CA . TRP A 1 84 ? -13.830 8.260 19.374 1.00 93.56 84 TRP A CA 1
ATOM 630 C C . TRP A 1 84 ? -15.060 8.362 18.479 1.00 93.56 84 TRP A C 1
ATOM 632 O O . TRP A 1 84 ? -16.130 8.686 18.980 1.00 93.56 84 TRP A O 1
ATOM 642 N N . LEU A 1 85 ? -14.925 8.091 17.180 1.00 91.62 85 LEU A N 1
ATOM 643 C CA . LEU A 1 85 ? -16.021 8.229 16.218 1.00 91.62 85 LEU A CA 1
ATOM 644 C C . LEU A 1 85 ? -16.766 6.913 16.001 1.00 91.62 85 LEU A C 1
ATOM 646 O O . LEU A 1 85 ? -17.983 6.924 15.862 1.00 91.62 85 LEU A O 1
ATOM 650 N N . ALA A 1 86 ? -16.046 5.788 16.000 1.00 89.50 86 ALA A N 1
ATOM 651 C CA . ALA A 1 86 ? -16.619 4.466 15.740 1.00 89.50 86 ALA A CA 1
ATOM 652 C C . ALA A 1 86 ? -16.709 3.578 16.993 1.00 89.50 86 ALA A C 1
ATOM 654 O O . ALA A 1 86 ? -17.112 2.420 16.894 1.00 89.50 86 ALA A O 1
ATOM 655 N N . GLY A 1 87 ? -16.290 4.068 18.168 1.00 92.25 87 GLY A N 1
ATOM 656 C CA . GLY A 1 87 ? -16.295 3.288 19.412 1.00 92.25 87 GLY A CA 1
ATOM 657 C C . GLY A 1 87 ? -15.430 2.022 19.360 1.00 92.25 87 GLY A C 1
ATOM 658 O O . GLY A 1 87 ? -15.599 1.135 20.192 1.00 92.25 87 GLY A O 1
ATOM 659 N N . THR A 1 88 ? -14.526 1.916 18.382 1.00 92.00 88 THR A N 1
ATOM 660 C CA . THR A 1 88 ? -13.821 0.675 18.045 1.00 92.00 88 THR A CA 1
ATOM 661 C C . THR A 1 88 ? -12.321 0.863 18.214 1.00 92.00 88 THR A C 1
ATOM 663 O O . THR A 1 88 ? -11.736 1.824 17.714 1.00 92.00 88 THR A O 1
ATOM 666 N N . ALA A 1 89 ? -11.673 -0.055 18.929 1.00 90.75 89 ALA A N 1
ATOM 667 C CA . ALA A 1 89 ? -10.222 -0.050 19.045 1.00 90.75 89 ALA A CA 1
ATOM 668 C C . ALA A 1 89 ? -9.592 -0.508 17.724 1.00 90.75 89 ALA A C 1
ATOM 670 O O . ALA A 1 89 ? -9.901 -1.589 17.231 1.00 90.75 89 ALA A O 1
ATOM 671 N N . VAL A 1 90 ? -8.689 0.306 17.178 1.00 93.69 90 VAL A N 1
ATOM 672 C CA . VAL A 1 90 ? -7.916 -0.022 15.977 1.00 93.69 90 VAL A CA 1
ATOM 673 C C . VAL A 1 90 ? -6.453 -0.153 16.366 1.00 93.69 90 VAL A C 1
ATOM 675 O O . VAL A 1 90 ? -5.903 0.721 17.038 1.00 93.69 90 VAL A O 1
ATOM 678 N N . GLU A 1 91 ? -5.818 -1.250 15.968 1.00 95.12 91 GLU A N 1
ATOM 679 C CA . GLU A 1 91 ? -4.389 -1.437 16.190 1.00 95.12 91 GLU A CA 1
ATOM 680 C C . GLU A 1 91 ? -3.585 -0.611 15.180 1.00 95.12 91 GLU A C 1
ATOM 682 O O . GLU A 1 91 ? -3.847 -0.645 13.978 1.00 95.12 91 GLU A O 1
ATOM 687 N N . ARG A 1 92 ? -2.603 0.152 15.673 1.00 96.44 92 ARG A N 1
ATOM 688 C CA . ARG A 1 92 ? -1.685 0.902 14.811 1.00 96.44 92 ARG A CA 1
ATOM 689 C C . ARG A 1 92 ? -0.721 -0.073 14.143 1.00 96.44 92 ARG A C 1
ATOM 691 O O . ARG A 1 92 ? -0.030 -0.801 14.850 1.00 96.44 92 ARG A O 1
ATOM 698 N N . PHE A 1 93 ? -0.622 -0.024 12.820 1.00 96.25 93 PHE A N 1
ATOM 699 C CA . PHE A 1 93 ? 0.384 -0.769 12.072 1.00 96.25 93 PHE A CA 1
ATOM 700 C C . PHE A 1 93 ? 0.872 0.075 10.895 1.00 96.25 93 PHE A C 1
ATOM 702 O O . PHE A 1 93 ? 0.181 0.244 9.890 1.00 96.25 93 PHE A O 1
ATOM 709 N N . THR A 1 94 ? 2.045 0.674 11.072 1.00 93.81 94 THR A N 1
ATOM 710 C CA . THR A 1 94 ? 2.607 1.648 10.130 1.00 93.81 94 THR A CA 1
ATOM 711 C C . THR A 1 94 ? 3.225 0.994 8.906 1.00 93.81 94 THR A C 1
ATOM 713 O O . THR A 1 94 ? 3.628 -0.170 8.942 1.00 93.81 94 THR A O 1
ATOM 716 N N . GLY A 1 95 ? 3.386 1.773 7.834 1.00 90.62 95 GLY A N 1
ATOM 717 C CA . GLY A 1 95 ? 4.104 1.312 6.646 1.00 90.62 95 GLY A CA 1
ATOM 718 C C . GLY A 1 95 ? 5.543 0.889 6.950 1.00 90.62 95 GLY A C 1
ATOM 719 O O . GLY A 1 95 ? 6.003 -0.125 6.436 1.00 90.62 95 GLY A O 1
ATOM 720 N N . VAL A 1 96 ? 6.236 1.605 7.843 1.00 88.81 96 VAL A N 1
ATOM 721 C CA . VAL A 1 96 ? 7.611 1.265 8.251 1.00 88.81 96 VAL A CA 1
ATOM 722 C C . VAL A 1 96 ? 7.654 -0.064 9.004 1.00 88.81 96 VAL A C 1
ATOM 724 O O . VAL A 1 96 ? 8.483 -0.908 8.680 1.00 88.81 96 VAL A O 1
ATOM 727 N N . GLU A 1 97 ? 6.750 -0.280 9.965 1.00 91.81 97 GLU A N 1
ATOM 728 C CA . GLU A 1 97 ? 6.663 -1.548 10.707 1.00 91.81 97 GLU A CA 1
ATOM 729 C C . GLU A 1 97 ? 6.310 -2.719 9.776 1.00 91.81 97 GLU A C 1
ATOM 731 O O . GLU A 1 97 ? 6.871 -3.803 9.920 1.00 91.81 97 GLU A O 1
ATOM 736 N N . LEU A 1 98 ? 5.416 -2.508 8.802 1.00 93.56 98 LEU A N 1
ATOM 737 C CA . LEU A 1 98 ? 5.057 -3.524 7.811 1.00 93.56 98 LEU A CA 1
ATOM 738 C C . LEU A 1 98 ? 6.249 -3.882 6.917 1.00 93.56 98 LEU A C 1
ATOM 740 O O . LEU A 1 98 ? 6.529 -5.059 6.702 1.00 93.56 98 LEU A O 1
ATOM 744 N N . VAL A 1 99 ? 6.957 -2.875 6.401 1.00 90.50 99 VAL A N 1
ATOM 745 C CA . VAL A 1 99 ? 8.147 -3.081 5.567 1.00 90.50 99 VAL A CA 1
ATOM 746 C C . VAL A 1 99 ? 9.247 -3.784 6.356 1.00 90.50 99 VAL A C 1
ATOM 748 O O . VAL A 1 99 ? 9.838 -4.732 5.844 1.00 90.50 99 VAL A O 1
ATOM 751 N N . GLN A 1 100 ? 9.479 -3.383 7.607 1.00 88.56 100 GLN A N 1
ATOM 752 C CA . GLN A 1 100 ? 10.440 -4.044 8.484 1.00 88.56 100 GLN A CA 1
ATOM 753 C C . GLN A 1 100 ? 10.083 -5.523 8.678 1.00 88.56 100 GLN A C 1
ATOM 755 O O . GLN A 1 100 ? 10.919 -6.389 8.438 1.00 88.56 100 GLN A O 1
ATOM 760 N N . TRP A 1 101 ? 8.828 -5.825 9.014 1.00 91.00 101 TRP A N 1
ATOM 761 C CA . TRP A 1 101 ? 8.369 -7.202 9.190 1.00 91.00 101 TRP A CA 1
ATOM 762 C C . TRP A 1 101 ? 8.528 -8.048 7.912 1.00 91.00 101 TRP A C 1
ATOM 764 O O . TRP A 1 101 ? 9.042 -9.165 7.966 1.00 91.00 101 TRP A O 1
ATOM 774 N N . LEU A 1 102 ? 8.174 -7.508 6.737 1.00 89.75 102 LEU A N 1
ATOM 775 C CA . LEU A 1 102 ? 8.362 -8.189 5.444 1.00 89.75 102 LEU A CA 1
ATOM 776 C C . LEU A 1 102 ? 9.841 -8.523 5.164 1.00 89.75 102 LEU A C 1
ATOM 778 O O . LEU A 1 102 ? 10.157 -9.543 4.538 1.00 89.75 102 LEU A O 1
ATOM 782 N N . LEU A 1 103 ? 10.752 -7.649 5.593 1.00 85.44 103 LEU A N 1
ATOM 783 C CA . LEU A 1 103 ? 12.176 -7.739 5.283 1.00 85.44 103 LEU A CA 1
ATOM 784 C C . LEU A 1 103 ? 12.992 -8.508 6.330 1.00 85.44 103 LEU A C 1
ATOM 786 O O . LEU A 1 103 ? 14.016 -9.089 5.974 1.00 85.44 103 LEU A O 1
ATOM 790 N N . GLU A 1 104 ? 12.553 -8.546 7.584 1.00 85.31 104 GLU A N 1
ATOM 791 C CA . GLU A 1 104 ? 13.311 -9.136 8.695 1.00 85.31 104 GLU A CA 1
ATOM 792 C C . GLU A 1 104 ? 12.656 -10.411 9.228 1.00 85.31 104 GLU A C 1
ATOM 794 O O . GLU A 1 104 ? 13.317 -11.446 9.325 1.00 85.31 104 GLU A O 1
ATOM 799 N N . ASP A 1 105 ? 11.352 -10.360 9.490 1.00 84.56 105 ASP A N 1
ATOM 800 C CA . ASP A 1 105 ? 10.650 -11.370 10.289 1.00 84.56 105 ASP A CA 1
ATOM 801 C C . ASP A 1 105 ? 9.901 -12.402 9.442 1.00 84.56 105 ASP A C 1
ATOM 803 O O . ASP A 1 105 ? 9.614 -13.509 9.898 1.00 84.56 105 ASP A O 1
ATOM 807 N N . LEU A 1 106 ? 9.567 -12.061 8.195 1.00 84.25 106 LEU A N 1
ATOM 808 C CA . LEU A 1 106 ? 8.881 -12.988 7.308 1.00 84.25 106 LEU A CA 1
ATOM 809 C C . LEU A 1 106 ? 9.808 -14.172 6.986 1.00 84.25 106 LEU A C 1
ATOM 811 O O . LEU A 1 106 ? 10.832 -14.004 6.318 1.00 84.25 106 LEU A O 1
ATOM 815 N N . GLU A 1 107 ? 9.440 -15.369 7.454 1.00 80.44 107 GLU A N 1
ATOM 816 C CA . GLU A 1 107 ? 10.235 -16.597 7.290 1.00 80.44 107 GLU A CA 1
ATOM 817 C C . GLU A 1 107 ? 10.480 -16.939 5.815 1.00 80.44 107 GLU A C 1
ATOM 819 O O . GLU A 1 107 ? 11.586 -17.307 5.417 1.00 80.44 107 GLU A O 1
ATOM 824 N N . ARG A 1 108 ? 9.448 -16.789 4.977 1.00 78.88 108 ARG A N 1
ATOM 825 C CA . ARG A 1 108 ? 9.591 -16.911 3.524 1.00 78.88 108 ARG A CA 1
ATOM 826 C C . ARG A 1 108 ? 10.266 -15.663 2.989 1.00 78.88 108 ARG A C 1
ATOM 828 O O . ARG A 1 108 ? 9.788 -14.568 3.237 1.00 78.88 108 ARG A O 1
ATOM 835 N N . THR A 1 109 ? 11.328 -15.814 2.208 1.00 78.56 109 THR A N 1
ATOM 836 C CA . THR A 1 109 ? 12.016 -14.673 1.597 1.00 78.56 109 THR A CA 1
ATOM 837 C C . THR A 1 109 ? 11.177 -14.087 0.449 1.00 78.56 109 THR A C 1
ATOM 839 O O . THR A 1 109 ? 11.093 -14.723 -0.605 1.00 78.56 109 THR A O 1
ATOM 842 N N . PRO A 1 110 ? 10.548 -12.901 0.600 1.00 87.38 110 PRO A N 1
ATOM 843 C CA . PRO A 1 110 ? 9.919 -12.218 -0.521 1.00 87.38 110 PRO A CA 1
ATOM 844 C C . PRO A 1 110 ? 10.989 -11.730 -1.498 1.00 87.38 110 PRO A C 1
ATOM 846 O O . PRO A 1 110 ? 12.084 -11.332 -1.096 1.00 87.38 110 PRO A O 1
ATOM 849 N N . ARG A 1 111 ? 10.646 -11.691 -2.784 1.00 90.31 111 ARG A N 1
ATOM 850 C CA . ARG A 1 111 ? 11.448 -11.020 -3.810 1.00 90.31 111 ARG A CA 1
ATOM 851 C C . ARG A 1 111 ? 10.955 -9.588 -3.925 1.00 90.31 111 ARG A C 1
ATOM 853 O O . ARG A 1 111 ? 9.958 -9.329 -4.596 1.00 90.31 111 ARG A O 1
ATOM 860 N N . VAL A 1 112 ? 11.614 -8.677 -3.212 1.00 92.19 112 VAL A N 1
ATOM 861 C CA . VAL A 1 112 ? 11.136 -7.299 -3.054 1.00 92.19 112 VAL A CA 1
ATOM 862 C C . VAL A 1 112 ? 11.674 -6.404 -4.163 1.00 92.19 112 VAL A C 1
ATOM 864 O O . VAL A 1 112 ? 12.883 -6.341 -4.391 1.00 92.19 112 VAL A O 1
ATOM 867 N N . PHE A 1 113 ? 10.784 -5.669 -4.820 1.00 94.38 113 PHE A N 1
ATOM 868 C CA . PHE A 1 113 ? 11.138 -4.592 -5.735 1.00 94.38 113 PHE A CA 1
ATOM 869 C C . PHE A 1 113 ? 10.827 -3.235 -5.102 1.00 94.38 113 PHE A C 1
ATOM 871 O O . PHE A 1 113 ? 9.717 -3.007 -4.621 1.00 94.38 113 PHE A O 1
ATOM 878 N N . LEU A 1 114 ? 11.801 -2.324 -5.116 1.00 94.00 114 LEU A N 1
ATOM 879 C CA . LEU A 1 114 ? 11.639 -0.964 -4.598 1.00 94.00 114 LEU A CA 1
ATOM 880 C C . LEU A 1 114 ? 11.345 0.007 -5.747 1.00 94.00 114 LEU A C 1
ATOM 882 O O . LEU A 1 114 ? 12.211 0.268 -6.583 1.00 94.00 114 LEU A O 1
ATOM 886 N N . LEU A 1 115 ? 10.139 0.560 -5.786 1.00 94.69 115 LEU A N 1
ATOM 887 C CA . LEU A 1 115 ? 9.713 1.543 -6.777 1.00 94.69 115 LEU A CA 1
ATOM 888 C C . LEU A 1 115 ? 9.480 2.881 -6.084 1.00 94.69 115 LEU A C 1
ATOM 890 O O . LEU A 1 115 ? 8.798 2.911 -5.072 1.00 94.69 115 LEU A O 1
ATOM 894 N N . GLY A 1 116 ? 9.981 3.998 -6.598 1.00 90.50 116 GLY A N 1
ATOM 895 C CA . GLY A 1 116 ? 9.689 5.301 -5.991 1.00 90.50 116 GLY A CA 1
ATOM 896 C C . GLY A 1 116 ? 10.814 6.301 -6.147 1.00 90.50 116 GLY A C 1
ATOM 897 O O . GLY A 1 116 ? 11.731 6.097 -6.929 1.00 90.50 116 GLY A O 1
ATOM 898 N N . ASN A 1 117 ? 10.776 7.396 -5.394 1.00 83.06 117 ASN A N 1
ATOM 899 C CA . ASN A 1 117 ? 11.856 8.376 -5.480 1.00 83.06 117 ASN A CA 1
ATOM 900 C C . ASN A 1 117 ? 13.195 7.782 -4.979 1.00 83.06 117 ASN A C 1
ATOM 902 O O . ASN A 1 117 ? 13.232 6.901 -4.114 1.00 83.06 117 ASN A O 1
ATOM 906 N N . ALA A 1 118 ? 14.313 8.277 -5.521 1.00 75.56 118 ALA A N 1
ATOM 907 C CA . ALA A 1 118 ? 15.643 7.748 -5.216 1.00 75.56 118 ALA A CA 1
ATOM 908 C C . ALA A 1 118 ? 15.999 7.794 -3.716 1.00 75.56 118 ALA A C 1
ATOM 910 O O . ALA A 1 118 ? 16.695 6.900 -3.234 1.00 75.56 118 ALA A O 1
ATOM 911 N N . ALA A 1 119 ? 15.504 8.792 -2.973 1.00 73.06 119 ALA A N 1
ATOM 912 C CA . ALA A 1 119 ? 15.759 8.923 -1.540 1.00 73.06 119 ALA A CA 1
ATOM 913 C C . ALA A 1 119 ? 15.051 7.823 -0.728 1.00 73.06 119 ALA A C 1
ATOM 915 O O . ALA A 1 119 ? 15.687 7.167 0.094 1.00 73.06 119 ALA A O 1
ATOM 916 N N . SER A 1 120 ? 13.771 7.559 -1.010 1.00 72.06 120 SER A N 1
ATOM 917 C CA . SER A 1 120 ? 12.985 6.496 -0.368 1.00 72.06 120 SER A CA 1
ATOM 918 C C . SER A 1 120 ? 13.569 5.107 -0.631 1.00 72.06 120 SER A C 1
ATOM 920 O O . SER A 1 120 ? 13.584 4.260 0.257 1.00 72.06 120 SER A O 1
ATOM 922 N N . ILE A 1 121 ? 14.099 4.877 -1.834 1.00 77.88 121 ILE A N 1
ATOM 923 C CA . ILE A 1 121 ? 14.770 3.618 -2.181 1.00 77.88 121 ILE A CA 1
ATOM 924 C C . ILE A 1 121 ? 16.093 3.464 -1.420 1.00 77.88 121 ILE A C 1
ATOM 926 O O . ILE A 1 121 ? 16.401 2.371 -0.943 1.00 77.88 121 ILE A O 1
ATOM 930 N N . ALA A 1 122 ? 16.887 4.535 -1.326 1.00 71.88 122 ALA A N 1
ATOM 931 C CA . ALA A 1 122 ? 18.199 4.494 -0.687 1.00 71.88 122 ALA A CA 1
ATOM 932 C C . ALA A 1 122 ? 18.109 4.174 0.813 1.00 71.88 122 ALA A C 1
ATOM 934 O O . ALA A 1 122 ? 18.890 3.352 1.296 1.00 71.88 122 ALA A O 1
ATOM 935 N N . ASP A 1 123 ? 17.142 4.766 1.522 1.00 73.50 123 ASP A N 1
ATOM 936 C CA . ASP A 1 123 ? 16.917 4.502 2.950 1.00 73.50 123 ASP A CA 1
ATOM 937 C C . ASP A 1 123 ? 16.570 3.026 3.206 1.00 73.50 123 ASP A C 1
ATOM 939 O O . ASP A 1 123 ? 17.246 2.343 3.978 1.00 73.50 123 ASP A O 1
ATOM 943 N N . LEU A 1 124 ? 15.586 2.487 2.478 1.00 72.25 124 LEU A 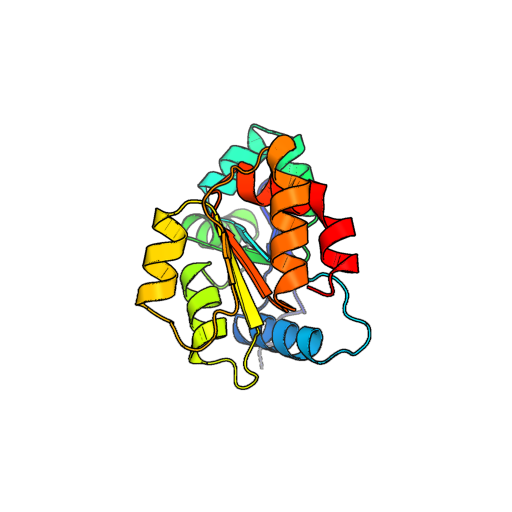N 1
ATOM 944 C CA . LEU A 1 124 ? 15.151 1.097 2.647 1.00 72.25 124 LEU A CA 1
ATOM 945 C C . LEU A 1 124 ? 16.241 0.086 2.281 1.00 72.25 124 LEU A C 1
ATOM 947 O O . LEU A 1 124 ? 16.418 -0.921 2.968 1.00 72.25 124 LEU A O 1
ATOM 951 N N . GLN A 1 125 ? 17.007 0.357 1.224 1.00 70.19 125 GLN A N 1
ATOM 952 C CA . GLN A 1 125 ? 18.088 -0.530 0.813 1.00 70.19 125 GLN A CA 1
ATOM 953 C C . GLN A 1 125 ? 19.237 -0.562 1.825 1.00 70.19 125 GLN A C 1
ATOM 955 O O . GLN A 1 125 ? 19.790 -1.633 2.073 1.00 70.19 125 GLN A O 1
ATOM 960 N N . GLY A 1 126 ? 19.609 0.590 2.393 1.00 68.00 126 GLY A N 1
ATOM 961 C CA . GLY A 1 126 ? 20.678 0.658 3.392 1.00 68.00 126 GLY A CA 1
ATOM 962 C C . GLY A 1 126 ? 20.358 -0.157 4.645 1.00 68.00 126 GLY A C 1
ATOM 963 O O . GLY A 1 126 ? 21.260 -0.724 5.256 1.00 68.00 126 GLY A O 1
ATOM 964 N N . ARG A 1 127 ? 19.071 -0.258 4.991 1.00 69.81 127 ARG A N 1
ATOM 965 C CA . ARG A 1 127 ? 18.593 -0.970 6.181 1.00 69.81 127 ARG A CA 1
ATOM 966 C C . ARG A 1 127 ? 18.386 -2.468 5.944 1.00 69.81 127 ARG A C 1
ATOM 968 O O . ARG A 1 127 ? 18.576 -3.243 6.873 1.00 69.81 127 ARG A O 1
ATOM 975 N N . HIS A 1 128 ? 18.052 -2.890 4.718 1.00 68.75 128 HIS A N 1
ATOM 976 C CA . HIS A 1 128 ? 17.626 -4.273 4.443 1.00 68.75 128 HIS A CA 1
ATOM 977 C C . HIS A 1 128 ? 18.114 -4.832 3.080 1.00 68.75 128 HIS A C 1
ATOM 979 O O . HIS A 1 128 ? 17.312 -5.102 2.180 1.00 68.75 128 HIS A O 1
ATOM 985 N N . PRO A 1 129 ? 19.426 -5.063 2.884 1.00 64.81 129 PRO A N 1
ATOM 986 C CA . PRO A 1 129 ? 19.987 -5.359 1.560 1.00 64.81 129 PRO A CA 1
ATOM 987 C C . PRO A 1 129 ? 19.697 -6.771 1.011 1.00 64.81 129 PRO A C 1
ATOM 989 O O . PRO A 1 129 ? 19.834 -6.992 -0.189 1.00 64.81 129 PRO A O 1
ATOM 992 N N . ILE A 1 130 ? 19.316 -7.740 1.851 1.00 62.34 130 ILE A N 1
ATOM 993 C CA . ILE A 1 130 ? 19.377 -9.179 1.510 1.00 62.34 130 ILE A CA 1
ATOM 994 C C . ILE A 1 130 ? 18.211 -9.648 0.613 1.00 62.34 130 ILE A C 1
ATOM 996 O O . ILE A 1 130 ? 18.333 -10.658 -0.074 1.00 62.34 130 ILE A O 1
ATOM 1000 N N . ARG A 1 131 ? 17.083 -8.925 0.583 1.00 79.19 131 ARG A N 1
ATOM 1001 C CA . ARG A 1 131 ? 15.822 -9.399 -0.036 1.00 79.19 131 ARG A CA 1
ATOM 1002 C C . ARG A 1 131 ? 15.352 -8.582 -1.249 1.00 79.19 131 ARG A C 1
ATOM 1004 O O . ARG A 1 131 ? 14.288 -8.847 -1.808 1.00 79.19 131 ARG A O 1
ATOM 1011 N N . VAL A 1 132 ? 16.133 -7.583 -1.660 1.00 88.38 132 VAL A N 1
ATOM 1012 C CA . VAL A 1 132 ? 15.781 -6.662 -2.750 1.00 88.38 132 VAL A CA 1
ATOM 1013 C C . VAL A 1 132 ? 16.276 -7.213 -4.090 1.00 88.38 132 VAL A C 1
ATOM 1015 O O . VAL A 1 132 ? 17.477 -7.251 -4.345 1.00 88.38 132 VAL A O 1
ATOM 1018 N N . VAL A 1 133 ? 15.356 -7.613 -4.972 1.00 90.94 133 VAL A N 1
ATOM 1019 C CA . VAL A 1 133 ? 15.674 -8.163 -6.310 1.00 90.94 133 VAL A CA 1
ATOM 1020 C C . VAL A 1 133 ? 15.838 -7.086 -7.383 1.00 90.94 133 VAL A C 1
ATOM 1022 O O . VAL A 1 133 ? 16.449 -7.313 -8.434 1.00 90.94 133 VAL A O 1
ATOM 1025 N N . GLY A 1 134 ? 15.307 -5.893 -7.126 1.00 91.44 134 GLY A N 1
ATOM 1026 C CA . GLY A 1 134 ? 15.356 -4.780 -8.055 1.00 91.44 134 GLY A CA 1
ATOM 1027 C C . GLY A 1 134 ? 14.916 -3.470 -7.427 1.00 91.44 134 GLY A C 1
ATOM 1028 O O . GLY A 1 134 ? 14.284 -3.431 -6.372 1.00 91.44 134 GLY A O 1
ATOM 1029 N N . ARG A 1 135 ? 15.274 -2.381 -8.102 1.00 92.44 135 ARG A N 1
ATOM 1030 C CA . ARG A 1 135 ? 14.858 -1.036 -7.728 1.00 92.44 135 ARG A CA 1
ATOM 1031 C C . ARG A 1 135 ? 14.714 -0.157 -8.956 1.00 92.44 135 ARG A C 1
ATOM 1033 O O . ARG A 1 135 ? 15.485 -0.303 -9.908 1.00 92.44 135 ARG A O 1
ATOM 1040 N N . TRP A 1 136 ? 13.801 0.802 -8.902 1.00 92.69 136 TRP A N 1
ATOM 1041 C CA . TRP A 1 136 ? 13.738 1.873 -9.883 1.00 92.69 136 TRP A CA 1
ATOM 1042 C C . TRP A 1 136 ? 13.253 3.173 -9.256 1.00 92.69 136 TRP A C 1
ATOM 1044 O O . TRP A 1 136 ? 12.132 3.253 -8.766 1.00 92.69 136 TRP A O 1
ATOM 1054 N N . GLY A 1 137 ? 14.110 4.195 -9.313 1.00 88.62 137 GLY A N 1
ATOM 1055 C CA . GLY A 1 137 ? 13.752 5.552 -8.905 1.00 88.62 137 GLY A CA 1
ATOM 1056 C C . GLY A 1 137 ? 14.164 6.637 -9.877 1.00 88.62 137 GLY A C 1
ATOM 1057 O O . GLY A 1 137 ? 14.428 7.761 -9.467 1.00 88.62 137 GLY A O 1
ATOM 1058 N N . GLY A 1 138 ? 14.252 6.274 -11.160 1.00 82.12 138 GLY A N 1
ATOM 1059 C CA . GLY A 1 138 ? 14.472 7.224 -12.250 1.00 82.12 138 GLY A CA 1
ATOM 1060 C C . GLY A 1 138 ? 13.184 7.789 -12.855 1.00 82.12 138 GLY A C 1
ATOM 1061 O O . GLY A 1 138 ? 13.284 8.666 -13.701 1.00 82.12 138 GLY A O 1
ATOM 1062 N N . GLY A 1 139 ? 12.013 7.281 -12.452 1.00 86.94 139 GLY A N 1
ATOM 1063 C CA . GLY A 1 139 ? 10.707 7.690 -12.975 1.00 86.94 139 GLY A CA 1
ATOM 1064 C C . GLY A 1 139 ? 9.815 8.364 -11.933 1.00 86.94 139 GLY A C 1
ATOM 1065 O O . GLY A 1 139 ? 10.184 8.543 -10.770 1.00 86.94 139 GLY A O 1
ATOM 1066 N N . THR A 1 140 ? 8.612 8.709 -12.363 1.00 92.44 140 THR A N 1
ATOM 1067 C CA . THR A 1 140 ? 7.572 9.423 -11.618 1.00 92.44 140 THR A CA 1
ATOM 1068 C C . THR A 1 140 ? 6.304 8.560 -11.507 1.00 92.44 140 THR A C 1
ATOM 1070 O O . THR A 1 140 ? 6.192 7.555 -12.202 1.00 92.44 140 THR A O 1
ATOM 1073 N N . PRO A 1 141 ? 5.312 8.916 -10.667 1.00 93.19 141 PRO A N 1
ATOM 1074 C CA . PRO A 1 141 ? 4.016 8.233 -10.663 1.00 93.19 141 PRO A CA 1
ATOM 1075 C C . PRO A 1 141 ? 3.125 8.630 -11.854 1.00 93.19 141 PRO A C 1
ATOM 1077 O O . PRO A 1 141 ? 1.908 8.460 -11.773 1.00 93.19 141 PRO A O 1
ATOM 1080 N N . ARG A 1 142 ? 3.665 9.235 -12.920 1.00 94.62 142 ARG A N 1
ATOM 1081 C CA . ARG A 1 142 ? 2.882 9.692 -14.076 1.00 94.62 142 ARG A CA 1
ATOM 1082 C C . ARG A 1 142 ? 2.708 8.576 -15.108 1.00 94.62 142 ARG A C 1
ATOM 1084 O O . ARG A 1 142 ? 3.579 7.714 -15.195 1.00 94.62 142 ARG A O 1
ATOM 1091 N N . PRO A 1 143 ? 1.636 8.620 -15.921 1.00 96.19 143 PRO A N 1
ATOM 1092 C CA . PRO A 1 143 ? 1.374 7.607 -16.942 1.00 96.19 143 PRO A CA 1
ATOM 1093 C C . PRO A 1 143 ? 2.536 7.357 -17.906 1.00 96.19 143 PRO A C 1
ATOM 1095 O O . PRO A 1 143 ? 2.736 6.227 -18.333 1.00 96.19 143 PRO A O 1
ATOM 1098 N N . GLU A 1 144 ? 3.331 8.386 -18.214 1.00 96.19 144 GLU A N 1
ATOM 1099 C CA . GLU A 1 144 ? 4.500 8.254 -19.097 1.00 96.19 144 GLU A CA 1
ATOM 1100 C C . GLU A 1 144 ? 5.538 7.220 -18.612 1.00 96.19 144 GLU A C 1
ATOM 1102 O O . GLU A 1 144 ? 6.299 6.690 -19.419 1.00 96.19 144 GLU A O 1
ATOM 1107 N N . ASP A 1 145 ? 5.565 6.927 -17.308 1.00 96.12 145 ASP A N 1
ATOM 1108 C CA . ASP A 1 145 ? 6.522 6.028 -16.657 1.00 96.12 145 ASP A CA 1
ATOM 1109 C C . ASP A 1 145 ? 5.916 4.649 -16.291 1.00 96.12 145 ASP A C 1
ATOM 1111 O O . ASP A 1 145 ? 6.626 3.769 -15.782 1.00 96.12 145 ASP A O 1
ATOM 1115 N N . ASP A 1 146 ? 4.615 4.434 -16.536 1.00 95.81 146 ASP A N 1
ATOM 1116 C CA . ASP A 1 146 ? 3.873 3.224 -16.136 1.00 95.81 146 ASP A CA 1
ATOM 1117 C C . ASP A 1 146 ? 4.452 1.957 -16.813 1.00 95.81 146 ASP A C 1
ATOM 1119 O O . ASP A 1 146 ? 4.873 1.016 -16.135 1.00 95.81 146 ASP A O 1
ATOM 1123 N N . ASP A 1 147 ? 4.610 1.953 -18.140 1.00 95.88 147 ASP A N 1
ATOM 1124 C CA . ASP A 1 147 ? 5.176 0.799 -18.864 1.00 95.88 147 ASP A CA 1
ATOM 1125 C C . ASP A 1 147 ? 6.613 0.481 -18.418 1.00 95.88 147 ASP A C 1
ATOM 1127 O O . ASP A 1 147 ? 6.974 -0.673 -18.165 1.00 95.88 147 ASP A O 1
ATOM 1131 N N . ALA A 1 148 ? 7.431 1.523 -18.251 1.00 95.94 148 ALA A N 1
ATOM 1132 C CA . ALA A 1 148 ? 8.824 1.402 -17.840 1.00 95.94 148 ALA A CA 1
ATOM 1133 C C . ALA A 1 148 ? 8.969 0.828 -16.418 1.00 95.94 148 ALA A C 1
ATOM 1135 O O . ALA A 1 148 ? 9.918 0.072 -16.160 1.00 95.94 148 ALA A O 1
ATOM 1136 N N . SER A 1 149 ? 8.061 1.177 -15.497 1.00 95.31 149 SER A N 1
ATOM 1137 C CA . SER A 1 149 ? 8.024 0.601 -14.143 1.00 95.31 149 SER A CA 1
ATOM 1138 C C . SER A 1 149 ? 7.620 -0.863 -14.182 1.00 95.31 149 SER A C 1
ATOM 1140 O O . SER A 1 149 ? 8.302 -1.699 -13.585 1.00 95.31 149 SER A O 1
ATOM 1142 N N . ILE A 1 150 ? 6.545 -1.181 -14.899 1.00 96.44 150 ILE A N 1
ATOM 1143 C CA . ILE A 1 150 ? 5.994 -2.534 -14.963 1.00 96.44 150 ILE A CA 1
ATOM 1144 C C . ILE A 1 150 ? 6.965 -3.512 -15.617 1.00 96.44 150 ILE A C 1
ATOM 1146 O O . ILE A 1 150 ? 7.176 -4.605 -15.087 1.00 96.44 150 ILE A O 1
ATOM 1150 N N . GLU A 1 151 ? 7.617 -3.125 -16.714 1.00 95.56 151 GLU A N 1
ATOM 1151 C CA . GLU A 1 151 ? 8.630 -3.961 -17.364 1.00 95.56 151 GLU A CA 1
ATOM 1152 C C . GLU A 1 151 ? 9.772 -4.308 -16.396 1.00 95.56 151 GLU A C 1
ATOM 1154 O O . GLU A 1 151 ? 10.183 -5.464 -16.285 1.00 95.56 151 GLU A O 1
ATOM 1159 N N . ARG A 1 152 ? 10.245 -3.323 -15.623 1.00 95.56 152 ARG A N 1
ATOM 1160 C CA . ARG A 1 152 ? 11.320 -3.521 -14.638 1.00 95.56 152 ARG A CA 1
ATOM 1161 C C . ARG A 1 152 ? 10.898 -4.414 -13.480 1.00 95.56 152 ARG A C 1
ATOM 1163 O O . ARG A 1 152 ? 11.722 -5.201 -13.018 1.00 95.56 152 ARG A O 1
ATOM 1170 N N . ILE A 1 153 ? 9.654 -4.297 -13.020 1.00 95.00 153 ILE A N 1
ATOM 1171 C CA . ILE A 1 153 ? 9.088 -5.171 -11.986 1.00 95.00 153 ILE A CA 1
ATOM 1172 C C . ILE A 1 153 ? 9.052 -6.616 -12.498 1.00 95.00 153 ILE A C 1
ATOM 1174 O O . ILE A 1 153 ? 9.603 -7.509 -11.851 1.00 95.00 153 ILE A O 1
ATOM 1178 N N . ARG A 1 154 ? 8.497 -6.834 -13.699 1.00 93.62 154 ARG A N 1
ATOM 1179 C CA . ARG A 1 154 ? 8.395 -8.159 -14.337 1.00 93.62 154 ARG A CA 1
ATOM 1180 C C . ARG A 1 154 ? 9.759 -8.802 -14.563 1.00 93.62 154 ARG A C 1
ATOM 1182 O O . ARG A 1 154 ? 9.949 -9.972 -14.246 1.00 93.62 154 ARG A O 1
ATOM 1189 N N . ALA A 1 155 ? 10.740 -8.029 -15.028 1.00 95.06 155 ALA A N 1
ATOM 1190 C CA . ALA A 1 155 ? 12.093 -8.517 -15.295 1.00 95.06 155 ALA A CA 1
ATOM 1191 C C . ALA A 1 155 ? 12.840 -9.029 -14.047 1.00 95.06 155 ALA A C 1
ATOM 1193 O O . ALA A 1 155 ? 13.908 -9.629 -14.174 1.00 95.06 155 ALA A O 1
ATOM 1194 N N . ARG A 1 156 ? 12.326 -8.764 -12.839 1.00 93.88 156 ARG A N 1
ATOM 1195 C CA . ARG A 1 156 ? 12.944 -9.163 -11.567 1.00 93.88 156 ARG A CA 1
ATOM 1196 C C . ARG A 1 156 ? 12.183 -10.254 -10.827 1.00 93.88 156 ARG A C 1
ATOM 1198 O O . ARG A 1 156 ? 12.623 -10.623 -9.740 1.00 93.88 156 ARG A O 1
ATOM 1205 N N . ASP A 1 157 ? 11.094 -10.762 -11.407 1.00 88.56 157 ASP A N 1
ATOM 1206 C CA . ASP A 1 157 ? 10.254 -11.805 -10.808 1.00 88.56 157 ASP A CA 1
ATOM 1207 C C . ASP A 1 157 ? 9.848 -11.433 -9.363 1.00 88.56 157 ASP A C 1
ATOM 1209 O O . ASP A 1 157 ? 9.936 -12.220 -8.417 1.00 88.56 157 ASP A O 1
ATOM 1213 N N . ALA A 1 158 ? 9.509 -10.155 -9.160 1.00 91.75 158 ALA A N 1
ATOM 1214 C CA . ALA A 1 158 ? 9.173 -9.619 -7.850 1.00 91.75 158 ALA A CA 1
ATOM 1215 C C . ALA A 1 158 ? 7.855 -10.219 -7.342 1.00 91.75 158 ALA A C 1
ATOM 1217 O O . ALA A 1 158 ? 6.907 -10.359 -8.099 1.00 91.75 158 ALA A O 1
ATOM 1218 N N . THR A 1 159 ? 7.790 -10.537 -6.050 1.00 91.00 159 THR A N 1
ATOM 1219 C CA . THR A 1 159 ? 6.561 -11.013 -5.379 1.00 91.00 159 THR A CA 1
ATOM 1220 C C . THR A 1 159 ? 6.001 -9.987 -4.402 1.00 91.00 159 THR A C 1
ATOM 1222 O O . THR A 1 159 ? 5.023 -10.247 -3.719 1.00 91.00 159 THR A O 1
ATOM 1225 N N . VAL A 1 160 ? 6.719 -8.880 -4.209 1.00 93.25 160 VAL A N 1
ATOM 1226 C CA . VAL A 1 160 ? 6.316 -7.742 -3.386 1.00 93.25 160 VAL A CA 1
ATOM 1227 C C . VAL A 1 160 ? 6.883 -6.500 -4.055 1.00 93.25 160 VAL A C 1
ATOM 1229 O O . VAL A 1 160 ? 8.086 -6.433 -4.316 1.00 93.25 160 VAL A O 1
ATOM 1232 N N . VAL A 1 161 ? 6.042 -5.499 -4.296 1.00 94.81 161 VAL A N 1
ATOM 1233 C CA . VAL A 1 161 ? 6.476 -4.182 -4.771 1.00 94.81 161 VAL A CA 1
ATOM 1234 C C . VAL A 1 161 ? 6.194 -3.157 -3.681 1.00 94.81 161 VAL A C 1
ATOM 1236 O O . VAL A 1 161 ? 5.048 -2.948 -3.290 1.00 94.81 161 VAL A O 1
ATOM 1239 N N . LEU A 1 162 ? 7.248 -2.503 -3.194 1.00 94.31 162 LEU A N 1
ATOM 1240 C CA . LEU A 1 162 ? 7.134 -1.372 -2.279 1.00 94.31 162 LEU A CA 1
ATOM 1241 C C . LEU A 1 162 ? 7.160 -0.087 -3.103 1.00 94.31 162 LEU A C 1
ATOM 1243 O O . LEU A 1 162 ? 8.186 0.246 -3.695 1.00 94.31 162 LEU A O 1
ATOM 1247 N N . VAL A 1 163 ? 6.025 0.610 -3.157 1.00 94.38 163 VAL A N 1
ATOM 1248 C CA . VAL A 1 163 ? 5.854 1.842 -3.935 1.00 94.38 163 VAL A CA 1
ATOM 1249 C C . VAL A 1 163 ? 6.044 3.053 -3.020 1.00 94.38 163 VAL A C 1
ATOM 1251 O O . VAL A 1 163 ? 5.340 3.206 -2.034 1.00 94.38 163 VAL A O 1
ATOM 1254 N N . GLY A 1 164 ? 6.991 3.924 -3.348 1.00 91.81 164 GLY A N 1
ATOM 1255 C CA . GLY A 1 164 ? 7.433 5.077 -2.563 1.00 91.81 164 GLY A CA 1
ATOM 1256 C C . GLY A 1 164 ? 7.386 6.373 -3.369 1.00 91.81 164 GLY A C 1
ATOM 1257 O O . GLY A 1 164 ? 8.357 7.130 -3.408 1.00 91.81 164 GLY A O 1
ATOM 1258 N N . TYR A 1 165 ? 6.273 6.622 -4.062 1.00 91.38 165 TYR A N 1
ATOM 1259 C CA . TYR A 1 165 ? 6.027 7.890 -4.765 1.00 91.38 165 TYR A CA 1
ATOM 1260 C C . TYR A 1 165 ? 5.424 8.981 -3.867 1.00 91.38 165 TYR A C 1
ATOM 1262 O O . TYR A 1 165 ? 5.315 10.128 -4.296 1.00 91.38 165 TYR A O 1
ATOM 1270 N N . GLY A 1 166 ? 5.056 8.636 -2.628 1.00 87.25 166 GLY A N 1
ATOM 1271 C CA . GLY A 1 166 ? 4.290 9.507 -1.738 1.00 87.25 166 GLY A CA 1
ATOM 1272 C C . GLY A 1 166 ? 2.825 9.627 -2.168 1.00 87.25 166 GLY A C 1
ATOM 1273 O O . GLY A 1 166 ? 2.437 9.196 -3.255 1.00 87.25 166 GLY A O 1
ATOM 1274 N N . ALA A 1 167 ? 1.987 10.208 -1.311 1.00 85.31 167 ALA A N 1
ATOM 1275 C CA . ALA A 1 167 ? 0.608 10.508 -1.679 1.00 85.31 167 ALA A CA 1
ATOM 1276 C C . ALA A 1 167 ? 0.503 11.821 -2.477 1.00 85.31 167 ALA A C 1
ATOM 1278 O O . ALA A 1 167 ? 1.224 12.773 -2.177 1.00 85.31 167 ALA A O 1
ATOM 1279 N N . PRO A 1 168 ? -0.410 11.904 -3.462 1.00 89.56 168 PRO A N 1
ATOM 1280 C CA . PRO A 1 168 ? -1.332 10.848 -3.898 1.00 89.56 168 PRO A CA 1
ATOM 1281 C C . PRO A 1 168 ? -0.725 9.844 -4.900 1.00 89.56 168 PRO A C 1
ATOM 1283 O O . PRO A 1 168 ? -1.309 8.786 -5.132 1.00 89.56 168 PRO A O 1
ATOM 1286 N N . GLY A 1 169 ? 0.451 10.146 -5.461 1.00 91.69 169 GLY A N 1
ATOM 1287 C CA . GLY A 1 169 ? 1.014 9.449 -6.622 1.00 91.69 169 GLY A CA 1
ATOM 1288 C C . GLY A 1 169 ? 1.196 7.936 -6.468 1.00 91.69 169 GLY A C 1
ATOM 1289 O O . GLY A 1 169 ? 1.008 7.203 -7.432 1.00 91.69 169 GLY A O 1
ATOM 1290 N N . GLN A 1 170 ? 1.506 7.440 -5.269 1.00 92.50 170 GLN A N 1
ATOM 1291 C CA . GLN A 1 170 ? 1.605 6.003 -4.994 1.00 92.50 170 GLN A CA 1
ATOM 1292 C C . GLN A 1 170 ? 0.277 5.275 -5.234 1.00 92.50 170 GLN A C 1
ATOM 1294 O O . GLN A 1 170 ? 0.254 4.259 -5.922 1.00 92.50 170 GLN A O 1
ATOM 1299 N N . VAL A 1 171 ? -0.819 5.785 -4.669 1.00 92.75 171 VAL A N 1
ATOM 1300 C CA . VAL A 1 171 ? -2.139 5.143 -4.771 1.00 92.75 171 VAL A CA 1
ATOM 1301 C C . VAL A 1 171 ? -2.649 5.230 -6.207 1.00 92.75 171 VAL A C 1
ATOM 1303 O O . VAL A 1 171 ? -3.165 4.252 -6.738 1.00 92.75 171 VAL A O 1
ATOM 1306 N N . GLU A 1 172 ? -2.446 6.377 -6.856 1.00 93.19 172 GLU A N 1
ATOM 1307 C CA . GLU A 1 172 ? -2.826 6.588 -8.255 1.00 93.19 172 GLU A CA 1
ATOM 1308 C C . GLU A 1 172 ? -2.061 5.661 -9.209 1.00 93.19 172 GLU A C 1
ATOM 1310 O O . GLU A 1 172 ? -2.666 5.079 -10.108 1.00 93.19 172 GLU A O 1
ATOM 1315 N N . TRP A 1 173 ? -0.749 5.488 -9.006 1.00 96.00 173 TRP A N 1
ATOM 1316 C CA . TRP A 1 173 ? 0.064 4.575 -9.810 1.00 96.00 173 TRP A CA 1
ATOM 1317 C C . TRP A 1 173 ? -0.385 3.120 -9.635 1.00 96.00 173 TRP A C 1
ATOM 1319 O O . TRP A 1 173 ? -0.582 2.428 -10.632 1.00 96.00 173 TRP A O 1
ATOM 1329 N N . ILE A 1 174 ? -0.603 2.663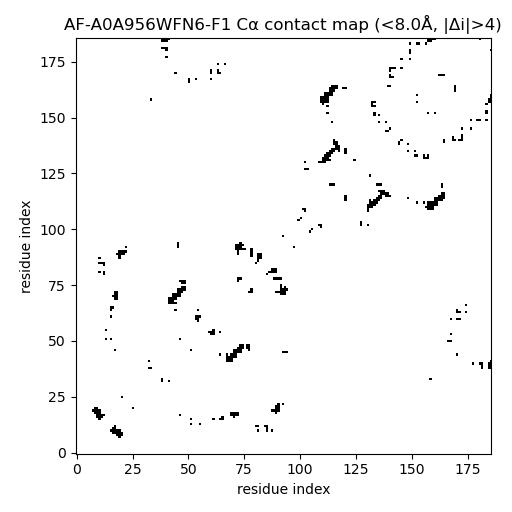 -8.392 1.00 95.81 174 ILE A N 1
ATOM 1330 C CA . ILE A 1 174 ? -1.057 1.286 -8.126 1.00 95.81 174 ILE A CA 1
ATOM 1331 C C . ILE A 1 174 ? -2.413 1.034 -8.785 1.00 95.81 174 ILE A C 1
ATOM 1333 O O . ILE A 1 174 ? -2.609 -0.013 -9.396 1.00 95.81 174 ILE A O 1
ATOM 1337 N N . GLU A 1 175 ? -3.339 1.988 -8.688 1.00 94.81 175 GLU A N 1
ATOM 1338 C CA . GLU A 1 175 ? -4.676 1.840 -9.259 1.00 94.81 175 GLU A CA 1
ATOM 1339 C C . GLU A 1 175 ? -4.641 1.736 -10.788 1.00 94.81 175 GLU A C 1
ATOM 1341 O O . GLU A 1 175 ? -5.218 0.803 -11.348 1.00 94.81 175 GLU A O 1
ATOM 1346 N N . ARG A 1 176 ? -3.909 2.627 -11.473 1.00 95.31 176 ARG A N 1
ATOM 1347 C CA . ARG A 1 176 ? -3.767 2.556 -12.939 1.00 95.31 176 ARG A CA 1
ATOM 1348 C C . ARG A 1 176 ? -3.108 1.257 -13.398 1.00 95.31 176 ARG A C 1
ATOM 1350 O O . ARG A 1 176 ? -3.504 0.695 -14.414 1.00 95.31 176 ARG A O 1
ATOM 1357 N N . ASN A 1 177 ? -2.133 0.764 -12.637 1.00 96.50 177 ASN A N 1
ATOM 1358 C CA . ASN A 1 177 ? -1.341 -0.407 -12.999 1.00 96.50 177 ASN A CA 1
ATOM 1359 C C . ASN A 1 177 ? -1.858 -1.720 -12.387 1.00 96.50 177 ASN A C 1
ATOM 1361 O O . ASN A 1 177 ? -1.203 -2.756 -12.509 1.00 96.50 177 ASN A O 1
ATOM 1365 N N . ARG A 1 178 ? -3.037 -1.722 -11.752 1.00 94.31 178 ARG A N 1
ATOM 1366 C CA . ARG A 1 178 ? -3.576 -2.874 -11.010 1.00 94.31 178 ARG A CA 1
ATOM 1367 C C . ARG A 1 178 ? -3.653 -4.146 -11.857 1.00 94.31 178 ARG A C 1
ATOM 1369 O O . ARG A 1 178 ? -3.264 -5.219 -11.398 1.00 94.31 178 ARG A O 1
ATOM 1376 N N . ALA A 1 179 ? -4.140 -4.028 -13.092 1.00 93.81 179 ALA A N 1
ATOM 1377 C CA . ALA A 1 179 ? -4.221 -5.153 -14.024 1.00 93.81 179 ALA A CA 1
ATOM 1378 C C . ALA A 1 179 ? -2.824 -5.663 -14.409 1.00 93.81 179 ALA A C 1
ATOM 1380 O O . ALA A 1 179 ? -2.551 -6.855 -14.316 1.00 93.81 179 ALA A O 1
ATOM 1381 N N . ALA A 1 180 ? -1.908 -4.750 -14.737 1.00 94.62 180 ALA A N 1
ATOM 1382 C CA . ALA A 1 180 ? -0.551 -5.097 -15.137 1.00 94.62 180 ALA A CA 1
ATOM 1383 C C . ALA A 1 180 ? 0.264 -5.754 -14.008 1.00 94.62 180 ALA A C 1
ATOM 1385 O O . ALA A 1 180 ? 1.062 -6.651 -14.289 1.00 94.62 180 ALA A O 1
ATOM 1386 N N . LEU A 1 181 ? 0.042 -5.334 -12.755 1.00 93.62 181 LEU A N 1
ATOM 1387 C CA . LEU A 1 181 ? 0.612 -5.935 -11.545 1.00 93.62 181 LEU A CA 1
ATOM 1388 C C . LEU A 1 181 ? 0.066 -7.342 -11.294 1.00 93.62 181 LEU A C 1
ATOM 1390 O O . LEU A 1 181 ? 0.837 -8.245 -10.984 1.00 93.62 181 LEU A O 1
ATOM 1394 N N . LYS A 1 182 ? -1.242 -7.546 -11.492 1.00 90.50 182 LYS A N 1
ATOM 1395 C CA . LYS A 1 182 ? -1.855 -8.876 -11.407 1.00 90.50 182 LYS A CA 1
ATOM 1396 C C . LYS A 1 182 ? -1.253 -9.832 -12.441 1.00 90.50 182 LYS A C 1
ATOM 1398 O O . LYS A 1 182 ? -0.908 -10.955 -12.096 1.00 90.50 182 LYS A O 1
ATOM 1403 N N . ASP A 1 183 ? -1.075 -9.372 -13.677 1.00 89.06 183 ASP A N 1
ATOM 1404 C CA . ASP A 1 183 ? -0.453 -10.162 -14.748 1.00 89.06 183 ASP A CA 1
ATOM 1405 C C . ASP A 1 183 ? 1.048 -10.403 -14.515 1.00 89.06 183 ASP A C 1
ATOM 1407 O O . ASP A 1 183 ? 1.623 -11.339 -15.062 1.00 89.06 183 ASP A O 1
ATOM 1411 N N . ALA A 1 184 ? 1.697 -9.549 -13.718 1.00 86.50 184 ALA A N 1
ATOM 1412 C CA . ALA A 1 184 ? 3.078 -9.728 -13.280 1.00 86.50 184 ALA A CA 1
ATOM 1413 C C . ALA A 1 184 ? 3.215 -10.697 -12.090 1.00 86.50 184 ALA A C 1
ATOM 1415 O O . ALA A 1 184 ? 4.337 -10.919 -11.644 1.00 86.50 184 ALA A O 1
ATOM 1416 N N . GLU A 1 185 ? 2.103 -11.249 -11.585 1.00 84.12 185 GLU A N 1
ATOM 1417 C CA . GLU A 1 185 ? 2.047 -12.131 -10.413 1.00 84.12 185 GLU A CA 1
ATOM 1418 C C . GLU A 1 185 ? 2.680 -11.540 -9.137 1.00 84.12 185 GLU A C 1
ATOM 1420 O O . GLU A 1 185 ? 3.286 -12.260 -8.335 1.00 84.12 185 GLU A O 1
ATOM 1425 N N . VAL A 1 186 ? 2.520 -10.225 -8.957 1.00 79.38 186 VAL A N 1
ATOM 1426 C CA . VAL A 1 186 ? 2.947 -9.482 -7.760 1.00 79.38 186 VAL A CA 1
ATOM 1427 C C . VAL A 1 186 ? 1.892 -9.546 -6.662 1.00 79.38 186 VAL A C 1
ATOM 1429 O O . VAL A 1 186 ? 0.692 -9.361 -6.974 1.00 79.38 186 VAL A O 1
#

Nearest PDB structures (foldseek):
  7n41-assembly2_B  TM=8.620E-01  e=2.149E-11  Thermoanaerobacter italicus Ab9
  5wb4-assembly1_E  TM=8.535E-01  e=2.964E-11  Thermoanaerobacter italicus Ab9
  5wfg-assembly1_B  TM=8.720E-01  e=6.412E-11  Thermoanaerobacter italicus Ab9
  5wfg-assembly2_D  TM=8.678E-01  e=1.300E-10  Thermoanaerobacter italicus Ab9
  5wfg-assembly2_E  TM=8.666E-01  e=1.913E-10  Thermoanaerobacter italicus Ab9